Protein AF-D8T6R9-F1 (afdb_monomer_lite)

Foldseek 3Di:
DVVVVVVVVVVVVVVVVVVVVVVVVVVVVVVPDPPDPQALDFDDDCFWTGAQRDTWGKLQQKWWFAQAAIERQDDDDPPDDQWFFAADPGDIHGYYYDHDDPPQAAEDEDEEEEEGCVPPDHLAADLLLLCLRQLLVLCCCVPPVVVPYAYEYRYDPNRHDLQSVLLCVLSVCPVRYDHDHHHDNPHGIYMYNMYGYSPHPRDPRRHSDPVSLLVSLVSLCVSQQHDDVPDPDDDRDDGDPRSHDPPVNVVSVPPD

Organism: Selaginella moellendorffii (NCBI:txid88036)

Structure (mmCIF, N/CA/C/O backbone):
data_AF-D8T6R9-F1
#
_entry.id   AF-D8T6R9-F1
#
loop_
_atom_site.group_PDB
_atom_site.id
_atom_site.type_symbol
_atom_site.label_atom_id
_atom_site.label_alt_id
_atom_site.label_comp_id
_atom_site.label_asym_id
_atom_site.label_entity_id
_atom_site.label_seq_id
_atom_site.pdbx_PDB_ins_code
_atom_site.Cartn_x
_atom_site.Cartn_y
_atom_site.Cartn_z
_atom_site.occupancy
_atom_site.B_iso_or_equiv
_atom_site.auth_seq_id
_atom_site.auth_comp_id
_atom_site.auth_asym_id
_atom_site.auth_atom_id
_atom_site.pdbx_PDB_model_num
ATOM 1 N N . MET A 1 1 ? 19.834 66.072 -11.635 1.00 55.03 1 MET A N 1
ATOM 2 C CA . MET A 1 1 ? 19.443 64.738 -12.155 1.00 55.03 1 MET A CA 1
ATOM 3 C C . MET A 1 1 ? 20.443 63.616 -11.851 1.00 55.03 1 MET A C 1
ATOM 5 O O . MET A 1 1 ? 20.029 62.649 -11.231 1.00 55.03 1 MET A O 1
ATOM 9 N N . ARG A 1 2 ? 21.744 63.718 -12.181 1.00 53.69 2 ARG A N 1
ATOM 10 C CA . ARG A 1 2 ? 22.722 62.615 -11.967 1.00 53.69 2 ARG A CA 1
ATOM 11 C C . ARG A 1 2 ? 22.847 62.098 -10.517 1.00 53.69 2 ARG A C 1
ATOM 13 O O . ARG A 1 2 ? 22.964 60.897 -10.316 1.00 53.69 2 ARG A O 1
ATOM 20 N N . ARG A 1 3 ? 22.762 62.976 -9.508 1.00 53.81 3 ARG A N 1
ATOM 21 C CA . ARG A 1 3 ? 22.846 62.584 -8.082 1.00 53.81 3 ARG A CA 1
ATOM 22 C C . ARG A 1 3 ? 21.619 61.810 -7.574 1.00 53.81 3 ARG A C 1
ATOM 24 O O . ARG A 1 3 ? 21.765 60.945 -6.723 1.00 53.81 3 ARG A O 1
ATOM 31 N N . VAL A 1 4 ? 20.435 62.078 -8.131 1.00 62.16 4 VAL A N 1
ATOM 32 C CA . VAL A 1 4 ? 19.185 61.388 -7.757 1.00 62.16 4 VAL A CA 1
ATOM 33 C C . VAL A 1 4 ? 19.166 59.969 -8.331 1.00 62.16 4 VAL A C 1
ATOM 35 O O . VAL A 1 4 ? 18.810 59.028 -7.634 1.00 62.16 4 VAL A O 1
ATOM 38 N N . ILE A 1 5 ? 19.649 59.799 -9.566 1.00 64.06 5 ILE A N 1
ATOM 39 C CA . ILE A 1 5 ? 19.758 58.487 -10.223 1.00 64.06 5 ILE A CA 1
ATOM 40 C C . ILE A 1 5 ? 20.764 57.586 -9.485 1.00 64.06 5 ILE A C 1
ATOM 42 O O . ILE A 1 5 ? 20.482 56.414 -9.255 1.00 64.06 5 ILE A O 1
ATOM 46 N N . ALA A 1 6 ? 21.900 58.138 -9.043 1.00 64.06 6 ALA A N 1
ATOM 47 C CA . ALA A 1 6 ? 22.885 57.390 -8.259 1.00 64.06 6 ALA A CA 1
ATOM 48 C C . ALA A 1 6 ? 22.329 56.920 -6.900 1.00 64.06 6 ALA A C 1
ATOM 50 O O . ALA A 1 6 ? 22.565 55.781 -6.501 1.00 64.06 6 ALA A O 1
ATOM 51 N N . ALA A 1 7 ? 21.545 57.762 -6.216 1.00 67.69 7 ALA A N 1
ATOM 52 C CA . ALA A 1 7 ? 20.898 5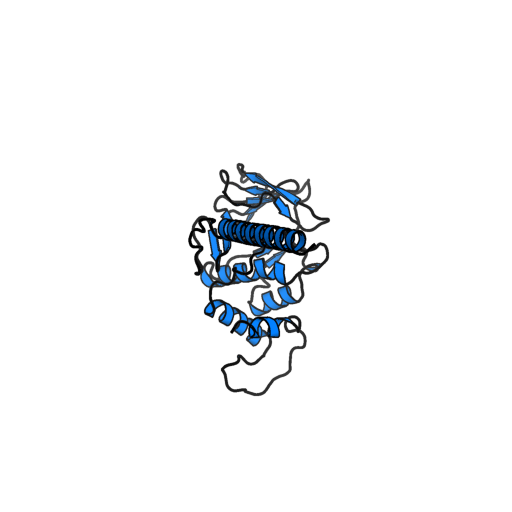7.395 -4.957 1.00 67.69 7 ALA A CA 1
ATOM 53 C C . ALA A 1 7 ? 19.840 56.292 -5.149 1.00 67.69 7 ALA A C 1
ATOM 55 O O . ALA A 1 7 ? 19.802 55.339 -4.374 1.00 67.69 7 ALA A O 1
ATOM 56 N N . PHE A 1 8 ? 19.038 56.367 -6.217 1.00 65.88 8 PHE A N 1
ATOM 57 C CA . PHE A 1 8 ? 18.066 55.321 -6.552 1.00 65.88 8 PHE A CA 1
ATOM 58 C C . PHE A 1 8 ? 18.734 53.979 -6.876 1.00 65.88 8 PHE A C 1
ATOM 60 O O . PHE A 1 8 ? 18.277 52.945 -6.395 1.00 65.88 8 PHE A O 1
ATOM 67 N N . LEU A 1 9 ? 19.843 53.982 -7.622 1.00 61.62 9 LEU A N 1
ATOM 68 C CA . LEU A 1 9 ? 20.593 52.760 -7.931 1.00 61.62 9 LEU A CA 1
ATOM 69 C C . LEU A 1 9 ? 21.201 52.122 -6.674 1.00 61.62 9 LEU A C 1
ATOM 71 O O . LEU A 1 9 ? 21.126 50.907 -6.511 1.00 61.62 9 LEU A O 1
ATOM 75 N N . LEU A 1 10 ? 21.736 52.925 -5.749 1.00 66.81 10 LEU A N 1
ATOM 76 C CA . LEU A 1 10 ? 22.280 52.426 -4.480 1.00 66.81 10 LEU A CA 1
ATOM 77 C C . LEU A 1 10 ? 21.201 51.799 -3.589 1.00 66.81 10 LEU A C 1
ATOM 79 O O . LEU A 1 10 ? 21.421 50.730 -3.018 1.00 66.81 10 LEU A O 1
ATOM 83 N N . VAL A 1 11 ? 20.022 52.419 -3.500 1.00 70.94 11 VAL A N 1
ATOM 84 C CA . VAL A 1 11 ? 18.885 51.865 -2.746 1.00 70.94 11 VAL A CA 1
ATOM 85 C C . VAL A 1 11 ? 18.390 50.565 -3.383 1.00 70.94 11 VAL A C 1
ATOM 87 O O . VAL A 1 11 ? 18.143 49.592 -2.671 1.00 70.94 11 VAL A O 1
ATOM 90 N N . TRP A 1 12 ? 18.308 50.506 -4.713 1.00 61.47 12 TRP A N 1
ATOM 91 C CA . TRP A 1 12 ? 17.816 49.326 -5.427 1.00 61.47 12 TRP A CA 1
ATOM 92 C C . TRP A 1 12 ? 18.771 48.127 -5.323 1.00 61.47 12 TRP A C 1
ATOM 94 O O . TRP A 1 12 ? 18.333 47.000 -5.077 1.00 61.47 12 TRP A O 1
ATOM 104 N N . VAL A 1 13 ? 20.083 48.366 -5.409 1.00 70.50 13 VAL A N 1
ATOM 105 C CA . VAL A 1 13 ? 21.108 47.333 -5.183 1.00 70.50 13 VAL A CA 1
ATOM 106 C C . VAL A 1 13 ? 21.081 46.853 -3.730 1.00 70.50 13 VAL A C 1
ATOM 108 O O . VAL A 1 13 ? 21.145 45.651 -3.480 1.00 70.50 13 VAL A O 1
ATOM 111 N N . SER A 1 14 ? 20.899 47.763 -2.769 1.00 70.75 14 SER A N 1
ATOM 112 C CA . SER A 1 14 ? 20.835 47.418 -1.342 1.00 70.75 14 SER A CA 1
ATOM 113 C C . SER A 1 14 ? 19.597 46.583 -1.000 1.00 70.75 14 SER A C 1
ATOM 115 O O . SER A 1 14 ? 19.712 45.581 -0.292 1.00 70.75 14 SER A O 1
ATOM 117 N N . LEU A 1 15 ? 18.422 46.930 -1.542 1.00 67.50 15 LEU A N 1
ATOM 118 C CA . LEU A 1 15 ? 17.205 46.126 -1.379 1.00 67.50 15 LEU A CA 1
ATOM 119 C C . LEU A 1 15 ? 17.336 44.749 -2.039 1.00 67.50 15 LEU A C 1
ATOM 121 O O . LEU A 1 15 ? 16.909 43.756 -1.455 1.00 67.50 15 LEU A O 1
ATOM 125 N N . SER A 1 16 ? 17.959 44.675 -3.216 1.00 65.25 16 SER A N 1
ATOM 126 C CA . SER A 1 16 ? 18.185 43.407 -3.919 1.00 65.25 16 SER A CA 1
ATOM 127 C C . SER A 1 16 ? 19.130 42.492 -3.135 1.00 65.25 16 SER A C 1
ATOM 1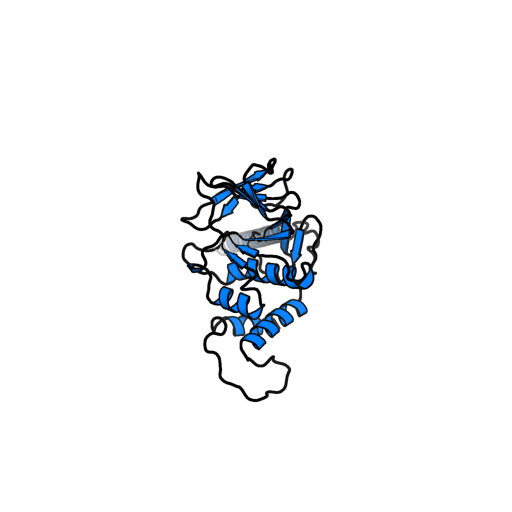29 O O . SER A 1 16 ? 18.855 41.305 -2.977 1.00 65.25 16 SER A O 1
ATOM 131 N N . LEU A 1 17 ? 20.203 43.042 -2.558 1.00 66.38 17 LEU A N 1
ATOM 132 C CA . LEU A 1 17 ? 21.133 42.294 -1.706 1.00 66.38 17 LEU A CA 1
ATOM 133 C C . LEU A 1 17 ? 20.477 41.825 -0.401 1.00 66.38 17 LEU A C 1
ATOM 135 O O . LEU A 1 17 ? 20.708 40.694 0.033 1.00 66.38 17 LEU A O 1
ATOM 139 N N . LEU A 1 18 ? 19.619 42.650 0.207 1.00 67.81 18 LEU A N 1
ATOM 140 C CA . LEU A 1 18 ? 18.842 42.262 1.387 1.00 67.81 18 LEU A CA 1
ATOM 141 C C . LEU A 1 18 ? 17.831 41.161 1.057 1.00 67.81 18 LEU A C 1
ATOM 143 O O . LEU A 1 18 ? 17.719 40.200 1.819 1.00 67.81 18 LEU A O 1
ATOM 147 N N . PHE A 1 19 ? 17.151 41.247 -0.087 1.00 66.88 19 PHE A N 1
ATOM 148 C CA . PHE A 1 19 ? 16.219 40.222 -0.552 1.00 66.88 19 PHE A CA 1
ATOM 149 C C . PHE A 1 19 ? 16.932 38.888 -0.811 1.00 66.88 19 PHE A C 1
ATOM 151 O O . PHE A 1 19 ? 16.503 37.857 -0.295 1.00 66.88 19 PHE A O 1
ATOM 158 N N . VAL A 1 20 ? 18.077 38.903 -1.503 1.00 66.12 20 VAL A N 1
ATOM 159 C CA . VAL A 1 20 ? 18.899 37.703 -1.745 1.00 66.12 20 VAL A CA 1
ATOM 160 C C . VAL A 1 20 ? 19.444 37.124 -0.434 1.00 66.12 20 VAL A C 1
ATOM 162 O O . VAL A 1 20 ? 19.406 35.910 -0.234 1.00 66.12 20 VAL A O 1
ATOM 165 N N . SER A 1 21 ? 19.890 37.963 0.507 1.00 67.31 21 SER A N 1
ATOM 166 C CA . SER A 1 21 ? 20.361 37.517 1.827 1.00 67.31 21 SER A CA 1
ATOM 167 C C . SER A 1 21 ? 19.244 36.878 2.660 1.00 67.31 21 SER A C 1
ATOM 169 O O . SER A 1 21 ? 19.480 35.892 3.364 1.00 67.31 21 SER A O 1
ATOM 171 N N . ASN A 1 22 ? 18.027 37.419 2.585 1.00 66.56 22 ASN A N 1
ATOM 172 C CA . ASN A 1 22 ? 16.881 36.907 3.330 1.00 66.56 22 ASN A CA 1
ATOM 173 C C . ASN A 1 22 ? 16.339 35.612 2.701 1.00 66.56 22 ASN A C 1
ATOM 175 O O . ASN A 1 22 ? 16.049 34.657 3.420 1.00 66.56 22 ASN A O 1
ATOM 179 N N . LEU A 1 23 ? 16.318 35.529 1.366 1.00 63.59 23 LEU A N 1
ATOM 180 C CA . LEU A 1 23 ? 15.976 34.311 0.629 1.00 63.59 23 LEU A CA 1
ATOM 181 C C . LEU A 1 23 ? 16.983 33.188 0.920 1.00 63.59 23 LEU A C 1
ATOM 183 O O . LEU A 1 23 ? 16.581 32.071 1.241 1.00 63.59 23 LEU A O 1
ATOM 187 N N . ASN A 1 24 ? 18.286 33.491 0.921 1.00 62.28 24 ASN A N 1
ATOM 188 C CA . ASN A 1 24 ? 19.329 32.525 1.273 1.00 62.28 24 ASN A CA 1
ATOM 189 C C . ASN A 1 24 ? 19.197 32.055 2.734 1.00 62.28 24 ASN A C 1
ATOM 191 O O . ASN A 1 24 ? 19.307 30.864 3.021 1.00 62.28 24 ASN A O 1
ATOM 195 N N . ARG A 1 25 ? 18.869 32.958 3.670 1.00 63.50 25 ARG A N 1
ATOM 196 C CA . ARG A 1 25 ? 18.573 32.584 5.065 1.00 63.50 25 ARG A CA 1
ATOM 197 C C . ARG A 1 25 ? 17.327 31.711 5.192 1.00 63.50 25 ARG A C 1
ATOM 199 O O . ARG A 1 25 ? 17.327 30.787 6.006 1.00 63.50 25 ARG A O 1
ATOM 206 N N . HIS A 1 26 ? 16.288 31.959 4.399 1.00 53.16 26 HIS A N 1
ATOM 207 C CA . HIS A 1 26 ? 15.070 31.153 4.414 1.00 53.16 26 HIS A CA 1
ATOM 208 C C . HIS A 1 26 ? 15.304 29.748 3.834 1.00 53.16 26 HIS A C 1
ATOM 210 O O . HIS A 1 26 ? 14.832 28.765 4.413 1.00 53.16 26 HIS A O 1
ATOM 216 N N . LEU A 1 27 ? 16.093 29.641 2.760 1.00 51.88 27 LEU A N 1
ATOM 217 C CA . LEU A 1 27 ? 16.529 28.368 2.176 1.00 51.88 27 LEU A CA 1
ATOM 218 C C . LEU A 1 27 ? 17.445 27.590 3.136 1.00 51.88 27 LEU A C 1
ATOM 220 O O . LEU A 1 27 ? 17.260 26.390 3.343 1.00 51.88 27 LEU A O 1
ATOM 224 N N . GLN A 1 28 ? 18.376 28.267 3.814 1.00 53.03 28 GLN A N 1
ATOM 225 C CA . GLN A 1 28 ? 19.220 27.633 4.832 1.00 53.03 28 GLN A CA 1
ATOM 226 C C . GLN A 1 28 ? 18.430 27.177 6.067 1.00 53.03 28 GLN A C 1
ATOM 228 O O . GLN A 1 28 ? 18.773 26.156 6.663 1.00 53.03 28 GLN A O 1
ATOM 233 N N . ARG A 1 29 ? 17.357 27.883 6.450 1.00 52.88 29 ARG A N 1
ATOM 234 C CA . ARG A 1 29 ? 16.460 27.452 7.537 1.00 52.88 29 ARG A CA 1
ATOM 235 C C . ARG A 1 29 ? 15.607 26.241 7.156 1.00 52.88 29 ARG A C 1
ATOM 237 O O . ARG A 1 29 ? 15.393 25.395 8.014 1.00 52.88 29 ARG A O 1
ATOM 244 N N . GLN A 1 30 ? 15.194 26.101 5.893 1.00 48.66 30 GLN A N 1
ATOM 245 C CA . GLN A 1 30 ? 14.545 24.869 5.415 1.00 48.66 30 GLN A CA 1
ATOM 246 C C . GLN A 1 30 ? 15.516 23.676 5.335 1.00 48.66 30 GLN A C 1
ATOM 248 O O . GLN A 1 30 ? 15.102 22.536 5.530 1.00 48.66 30 GLN A O 1
ATOM 253 N N . SER A 1 31 ? 16.808 23.929 5.109 1.00 42.44 31 SER A N 1
ATOM 254 C CA . SER A 1 31 ? 17.858 22.898 5.076 1.00 42.44 31 SER A CA 1
ATOM 255 C C . SER A 1 31 ? 18.228 22.349 6.468 1.00 42.44 31 SER A C 1
ATOM 257 O O . SER A 1 31 ? 18.609 21.188 6.599 1.00 42.44 31 SER A O 1
ATOM 259 N N . LYS A 1 32 ? 18.059 23.142 7.535 1.00 35.62 32 LYS A N 1
ATOM 260 C CA . LYS A 1 32 ? 18.475 22.798 8.910 1.00 35.62 32 LYS A CA 1
ATOM 261 C C . LYS A 1 32 ? 17.368 22.198 9.788 1.00 35.62 32 LYS A C 1
ATOM 263 O O . LYS A 1 32 ? 17.335 22.444 10.992 1.00 35.62 32 LYS A O 1
ATOM 268 N N . SER A 1 33 ? 16.479 21.379 9.229 1.00 36.75 33 SER A N 1
ATOM 269 C CA . SER A 1 33 ? 15.793 20.396 10.076 1.00 36.75 33 SER A CA 1
ATOM 270 C C . SER A 1 33 ? 16.812 19.304 10.424 1.00 36.75 33 SER A C 1
ATOM 272 O O . SER A 1 33 ? 17.458 18.804 9.498 1.00 36.75 33 SER A O 1
ATOM 274 N N . PRO A 1 34 ? 17.013 18.931 11.703 1.00 38.69 34 PRO A N 1
ATOM 275 C CA . PRO A 1 34 ? 17.879 17.817 12.056 1.00 38.69 34 PRO A CA 1
ATOM 276 C C . PRO A 1 34 ? 17.214 16.529 11.560 1.00 38.69 34 PRO A C 1
ATOM 278 O O . PRO A 1 34 ? 16.474 15.859 12.277 1.00 38.69 34 PRO A O 1
ATOM 281 N N . ARG A 1 35 ? 17.440 16.198 10.284 1.00 42.16 35 ARG A N 1
ATOM 282 C CA . ARG A 1 35 ? 17.138 14.883 9.734 1.00 42.16 35 ARG A CA 1
ATOM 283 C C . ARG A 1 35 ? 18.037 13.911 10.478 1.00 42.16 35 ARG A C 1
ATOM 285 O O . ARG A 1 35 ? 19.229 13.833 10.193 1.00 42.16 35 ARG A O 1
ATOM 292 N N . SER A 1 36 ? 17.451 13.162 11.411 1.00 43.41 36 SER A N 1
ATOM 293 C CA . SER A 1 36 ? 17.990 11.845 11.747 1.00 43.41 36 SER A CA 1
ATOM 294 C C . SER A 1 36 ? 18.364 11.145 10.437 1.00 43.41 36 SER A C 1
ATOM 296 O O . SER A 1 36 ? 17.607 11.272 9.464 1.00 43.41 36 SER A O 1
ATOM 298 N N . PRO A 1 37 ? 19.525 10.477 10.359 1.00 45.69 37 PRO A N 1
ATOM 299 C CA . PRO A 1 37 ? 19.940 9.807 9.140 1.00 45.69 37 PRO A CA 1
ATOM 300 C C . PRO A 1 37 ? 18.902 8.730 8.839 1.00 45.69 37 PRO A C 1
ATOM 302 O O . PRO A 1 37 ? 18.869 7.691 9.491 1.00 45.69 37 PRO A O 1
ATOM 305 N N . VAL A 1 38 ? 17.995 9.008 7.901 1.00 50.75 38 VAL A N 1
ATOM 306 C CA . VAL A 1 38 ? 17.012 8.009 7.500 1.00 50.75 38 VAL A 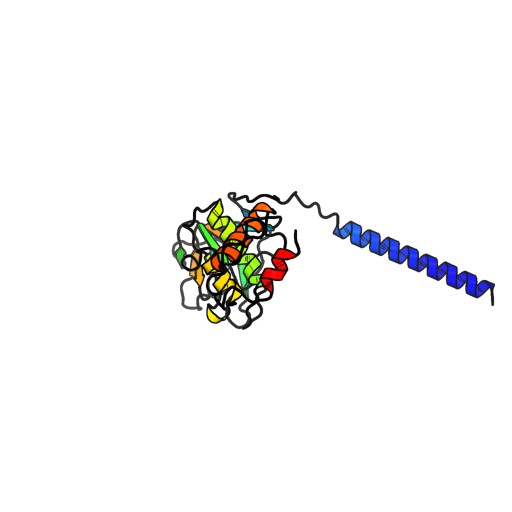CA 1
ATOM 307 C C . VAL A 1 38 ? 17.797 6.869 6.854 1.00 50.75 38 VAL A C 1
ATOM 309 O O . VAL A 1 38 ? 18.656 7.158 6.009 1.00 50.75 38 VAL A O 1
ATOM 312 N N . PRO A 1 39 ? 17.564 5.607 7.254 1.00 51.19 39 PRO A N 1
ATOM 313 C CA . PRO A 1 39 ? 18.280 4.477 6.693 1.00 51.19 39 PRO A CA 1
ATOM 314 C C . PRO A 1 39 ? 18.207 4.516 5.166 1.00 51.19 39 PRO A C 1
ATOM 316 O O . PRO A 1 39 ? 17.127 4.546 4.575 1.00 51.19 39 PRO A O 1
ATOM 319 N N . ARG A 1 40 ? 19.377 4.545 4.519 1.00 62.31 40 ARG A N 1
ATOM 320 C CA . ARG A 1 40 ? 19.492 4.345 3.065 1.00 62.31 40 ARG A CA 1
ATOM 321 C C . ARG A 1 40 ? 19.321 2.869 2.689 1.00 62.31 40 ARG A C 1
ATOM 323 O O . ARG A 1 40 ? 19.228 2.538 1.518 1.00 62.31 40 ARG A O 1
ATOM 330 N N . SER A 1 41 ? 19.298 1.981 3.678 1.00 78.25 41 SER A N 1
ATOM 331 C CA . SER A 1 41 ? 19.095 0.546 3.526 1.00 78.25 41 SER A CA 1
ATOM 332 C C . SER A 1 41 ? 17.647 0.156 3.813 1.00 78.25 41 SER A C 1
ATOM 334 O O . SER A 1 41 ? 16.934 0.867 4.519 1.00 78.25 41 SER A O 1
ATOM 336 N N . LEU A 1 42 ? 17.240 -1.007 3.304 1.00 88.50 42 LEU A N 1
ATOM 337 C CA . LEU A 1 42 ? 16.031 -1.673 3.777 1.00 88.50 42 LEU A CA 1
ATOM 338 C C . LEU A 1 42 ? 16.209 -2.070 5.241 1.00 88.50 42 LEU A C 1
ATOM 340 O O . LEU A 1 42 ? 17.233 -2.650 5.609 1.00 88.50 42 LEU A O 1
ATOM 344 N N . SER A 1 43 ? 15.219 -1.760 6.066 1.00 91.38 43 SER A N 1
ATOM 345 C CA . SER A 1 43 ? 15.173 -2.227 7.448 1.00 91.38 43 SER A CA 1
ATOM 346 C C . SER A 1 43 ? 13.737 -2.420 7.898 1.00 91.38 43 SER A C 1
ATOM 348 O O . SER A 1 43 ? 12.885 -1.575 7.635 1.00 91.38 43 SER A O 1
ATOM 350 N N . LEU A 1 44 ? 13.489 -3.493 8.637 1.00 90.75 44 LEU A N 1
ATOM 351 C CA . LEU A 1 44 ? 12.239 -3.731 9.341 1.00 90.75 44 LEU A CA 1
ATOM 352 C C . LEU A 1 44 ? 12.558 -3.918 10.820 1.00 90.75 44 LEU A C 1
ATOM 354 O O . LEU A 1 44 ? 13.339 -4.803 11.171 1.00 90.75 44 LEU A O 1
ATOM 358 N N . ASP A 1 45 ? 11.943 -3.109 11.673 1.00 87.62 45 ASP A N 1
ATOM 359 C CA . ASP A 1 45 ? 12.010 -3.264 13.123 1.00 87.62 45 ASP A CA 1
ATOM 360 C C . ASP A 1 45 ? 10.600 -3.380 13.739 1.00 87.62 45 ASP A C 1
ATOM 362 O O . ASP A 1 45 ? 9.606 -3.646 13.051 1.00 87.62 45 ASP A O 1
ATOM 366 N N . GLY A 1 46 ? 10.503 -3.265 15.066 1.00 85.69 46 GLY A N 1
ATOM 367 C CA . GLY A 1 46 ? 9.230 -3.354 15.788 1.00 85.69 46 GLY A CA 1
ATOM 368 C C . GLY A 1 46 ? 8.297 -2.148 15.607 1.00 85.69 46 GLY A C 1
ATOM 369 O O . GLY A 1 46 ? 7.148 -2.221 16.038 1.00 85.69 46 GLY A O 1
ATOM 370 N N . ARG A 1 47 ? 8.766 -1.051 15.000 1.00 88.81 47 ARG A N 1
ATOM 371 C CA . ARG A 1 47 ? 8.059 0.238 14.893 1.00 88.81 47 ARG A CA 1
ATOM 372 C C . ARG A 1 47 ? 7.864 0.712 13.462 1.00 88.81 47 ARG A C 1
ATOM 374 O O . ARG A 1 47 ? 6.924 1.463 13.205 1.00 88.81 47 ARG A O 1
ATOM 381 N N . ALA A 1 48 ? 8.734 0.322 12.539 1.00 91.50 48 ALA A N 1
ATOM 382 C CA . ALA A 1 48 ? 8.647 0.753 11.158 1.00 91.50 48 ALA A CA 1
ATOM 383 C C . ALA A 1 48 ? 9.316 -0.217 10.184 1.00 91.50 48 ALA A C 1
ATOM 385 O O . ALA A 1 48 ? 10.230 -0.976 10.513 1.00 91.50 48 ALA A O 1
ATOM 386 N N . PHE A 1 49 ? 8.879 -0.113 8.937 1.00 93.06 49 PHE A N 1
ATOM 387 C CA . PHE A 1 49 ? 9.636 -0.536 7.772 1.00 93.06 49 PHE A CA 1
ATOM 388 C C . PHE A 1 49 ? 10.228 0.707 7.106 1.00 93.06 49 PHE A C 1
ATOM 390 O O . PHE A 1 49 ? 9.490 1.640 6.816 1.00 93.06 49 PHE A O 1
ATOM 397 N N . CYS A 1 50 ? 11.530 0.748 6.845 1.00 92.00 50 CYS A N 1
ATOM 398 C CA . CYS A 1 50 ? 12.172 1.859 6.148 1.00 92.00 50 CYS A CA 1
ATOM 399 C C . CYS A 1 50 ? 12.745 1.405 4.807 1.00 92.00 50 CYS A C 1
ATOM 401 O O . CYS A 1 50 ? 13.381 0.355 4.706 1.00 92.00 50 CYS A O 1
ATOM 403 N N . SER A 1 51 ? 12.535 2.237 3.789 1.00 89.44 51 SER A N 1
ATOM 404 C CA . SER A 1 51 ? 13.040 2.052 2.437 1.00 89.44 51 SER A CA 1
ATOM 405 C C . SER A 1 51 ? 13.474 3.397 1.854 1.00 89.44 51 SER A C 1
ATOM 407 O O . SER A 1 51 ? 12.681 4.330 1.756 1.00 89.44 51 SER A O 1
ATOM 409 N N . GLY A 1 52 ? 14.763 3.499 1.528 1.00 78.25 52 GLY A N 1
ATOM 410 C CA . GLY A 1 52 ? 15.404 4.581 0.768 1.00 78.25 52 GLY A CA 1
ATOM 411 C C . GLY A 1 52 ? 15.347 6.004 1.298 1.00 78.25 52 GLY A C 1
ATOM 412 O O . GLY A 1 52 ? 15.756 6.930 0.605 1.00 78.25 52 GLY A O 1
ATOM 413 N N . GLY A 1 53 ? 14.937 6.208 2.541 1.00 81.62 53 GLY A N 1
ATOM 414 C CA . GLY A 1 53 ? 14.734 7.551 3.078 1.00 81.62 53 GLY A CA 1
ATOM 415 C C . GLY A 1 53 ? 13.294 7.834 3.490 1.00 81.62 53 GLY A C 1
ATOM 416 O O . GLY A 1 53 ? 13.028 8.927 3.999 1.00 81.62 53 GLY A O 1
ATOM 417 N N . THR A 1 54 ? 12.402 6.859 3.324 1.00 87.50 54 THR A N 1
ATOM 418 C CA . THR A 1 54 ? 11.014 6.877 3.791 1.00 87.50 54 THR A CA 1
ATOM 419 C C . THR A 1 54 ? 10.800 5.741 4.789 1.00 87.50 54 THR A C 1
ATOM 421 O O . THR A 1 54 ? 11.265 4.626 4.565 1.00 87.50 54 THR A O 1
ATOM 424 N N . CYS A 1 55 ? 10.102 6.013 5.893 1.00 89.38 55 CYS A N 1
ATOM 425 C CA . CYS A 1 55 ? 9.713 4.997 6.870 1.00 89.38 55 CYS A CA 1
ATOM 426 C C . CYS A 1 55 ? 8.188 4.917 6.968 1.00 89.38 55 CYS A C 1
ATOM 428 O O . CYS A 1 55 ? 7.504 5.937 7.044 1.00 89.38 55 CYS A O 1
ATOM 430 N N . PHE A 1 56 ? 7.690 3.690 6.971 1.00 91.81 56 PHE A N 1
ATOM 431 C CA . PHE A 1 56 ? 6.296 3.288 7.032 1.00 91.81 56 PHE A CA 1
ATOM 432 C C . PHE A 1 56 ? 6.025 2.731 8.422 1.00 91.81 56 PHE A C 1
ATOM 434 O O . PHE A 1 56 ? 6.724 1.820 8.872 1.00 91.81 56 PHE A O 1
ATOM 441 N N . HIS A 1 57 ? 5.038 3.286 9.118 1.00 92.56 57 HIS A N 1
ATOM 442 C CA . HIS A 1 57 ? 4.718 2.879 10.483 1.00 92.56 57 HIS A CA 1
ATOM 443 C C . HIS A 1 57 ? 4.276 1.420 10.546 1.00 92.56 57 HIS A C 1
ATOM 445 O O . HIS A 1 57 ? 3.414 0.995 9.777 1.00 92.56 57 HIS A O 1
ATOM 451 N N . ARG A 1 58 ? 4.836 0.682 11.505 1.00 93.50 58 ARG A N 1
ATOM 452 C CA . ARG A 1 58 ? 4.383 -0.648 11.903 1.00 93.50 58 ARG A CA 1
ATOM 453 C C . ARG A 1 58 ? 3.518 -0.529 13.153 1.00 93.50 58 ARG A C 1
ATOM 455 O O . ARG A 1 58 ? 3.956 -0.018 14.179 1.00 93.50 58 ARG A O 1
ATOM 462 N N . LEU A 1 59 ? 2.294 -1.018 13.054 1.00 93.81 59 LEU A N 1
ATOM 463 C CA . LEU A 1 59 ? 1.265 -1.002 14.083 1.00 93.81 59 LEU A CA 1
ATOM 464 C C . LEU A 1 59 ? 1.168 -2.400 14.694 1.00 93.81 59 LEU A C 1
ATOM 466 O O . LEU A 1 59 ? 0.248 -3.157 14.398 1.00 93.81 59 LEU A O 1
ATOM 470 N N . SER A 1 60 ? 2.150 -2.751 15.525 1.00 91.75 60 SER A N 1
ATOM 471 C CA . SER A 1 60 ? 2.331 -4.110 16.065 1.00 91.75 60 SER A CA 1
ATOM 472 C C . SER A 1 60 ? 1.308 -4.524 17.123 1.00 91.75 60 SER A C 1
ATOM 474 O O . SER A 1 60 ? 1.179 -5.709 17.423 1.00 91.75 60 SER A O 1
ATOM 476 N N . ARG A 1 61 ? 0.569 -3.559 17.682 1.00 91.56 61 ARG A N 1
ATOM 477 C CA . ARG A 1 61 ? -0.589 -3.805 18.559 1.00 91.56 61 ARG A CA 1
ATOM 478 C C . ARG A 1 61 ? -1.913 -3.848 17.793 1.00 91.56 61 ARG A C 1
ATOM 480 O O . ARG A 1 61 ? -2.934 -4.213 18.370 1.00 91.56 61 ARG A O 1
ATOM 487 N N . GLY A 1 62 ? -1.876 -3.482 16.515 1.00 92.75 62 GLY A N 1
ATOM 488 C CA . GLY A 1 62 ? -2.981 -3.574 15.582 1.00 92.75 62 GLY A CA 1
ATOM 489 C C . GLY A 1 62 ? -3.586 -2.243 15.145 1.00 92.75 62 GLY A C 1
ATOM 490 O O . GLY A 1 62 ? -3.260 -1.160 15.643 1.00 92.75 62 GLY A O 1
ATOM 491 N N . ILE A 1 63 ? -4.495 -2.354 14.182 1.00 95.06 63 ILE A N 1
ATOM 492 C CA . ILE A 1 63 ? -5.283 -1.264 13.603 1.00 95.06 63 ILE A CA 1
ATOM 493 C C . ILE A 1 63 ? -6.659 -1.799 13.208 1.00 95.06 63 ILE A C 1
ATOM 495 O O . ILE A 1 63 ? -6.746 -2.863 12.603 1.00 95.06 63 ILE A O 1
ATOM 499 N N . CYS A 1 64 ? -7.721 -1.068 13.532 1.00 95.69 64 CYS A N 1
ATOM 500 C CA . CYS A 1 64 ? -9.099 -1.385 13.170 1.00 95.69 64 CYS A CA 1
ATOM 501 C C . CYS A 1 64 ? -9.694 -0.265 12.317 1.00 95.69 64 CYS A C 1
ATOM 503 O O . CYS A 1 64 ? -9.587 0.912 12.657 1.00 95.69 64 CYS A O 1
ATOM 505 N N . ILE A 1 65 ? -10.340 -0.635 11.219 1.00 95.62 65 ILE A N 1
ATOM 506 C CA . ILE A 1 65 ? -10.976 0.283 10.277 1.00 95.62 65 ILE A CA 1
ATOM 507 C C . ILE A 1 65 ? -12.479 0.035 10.344 1.00 95.62 65 ILE A C 1
ATOM 509 O O . ILE A 1 65 ? -12.929 -1.087 10.108 1.00 95.62 65 ILE A O 1
ATOM 513 N N . SER A 1 66 ? -13.237 1.073 10.687 1.00 94.81 66 SER A N 1
ATOM 514 C CA . SER A 1 66 ? -14.700 1.064 10.752 1.00 94.81 66 SER A CA 1
ATOM 515 C C . SER A 1 66 ? -15.285 2.057 9.747 1.00 94.81 66 SER A C 1
ATOM 517 O O . SER A 1 66 ? -14.551 2.745 9.042 1.00 94.81 66 SER A O 1
ATOM 519 N N . ALA A 1 67 ? -16.610 2.181 9.708 1.00 93.50 67 ALA A N 1
ATOM 520 C CA . ALA A 1 67 ? -17.286 3.162 8.862 1.00 93.50 67 ALA A CA 1
ATOM 521 C C . ALA A 1 67 ? -16.987 4.629 9.222 1.00 93.50 67 ALA A C 1
ATOM 523 O O . ALA A 1 67 ? -17.211 5.516 8.400 1.00 93.50 67 ALA A O 1
ATOM 524 N N . SER A 1 68 ? -16.538 4.905 10.451 1.00 93.62 68 SER A N 1
ATOM 525 C CA . SER A 1 68 ? -16.425 6.270 10.982 1.00 93.62 68 SER A CA 1
ATOM 526 C C . SER A 1 68 ? -15.010 6.673 11.376 1.00 93.62 68 SER A C 1
ATOM 528 O O . SER A 1 68 ? -14.731 7.866 11.470 1.00 93.62 68 SER A O 1
ATOM 530 N N . GLU A 1 69 ? -14.116 5.718 11.627 1.00 94.81 69 GLU A N 1
ATOM 531 C CA . GLU A 1 69 ? -12.758 6.012 12.074 1.00 94.81 69 GLU A CA 1
ATOM 532 C C . GLU A 1 69 ? -11.768 4.892 11.758 1.00 94.81 69 GLU A C 1
ATOM 534 O O . GLU A 1 69 ? -12.123 3.737 11.512 1.00 94.81 69 GLU A O 1
ATOM 539 N N . VAL A 1 70 ? -10.493 5.258 11.823 1.00 95.06 70 VAL A N 1
ATOM 540 C CA . VAL A 1 70 ? -9.367 4.335 11.835 1.00 95.06 70 VAL A CA 1
ATOM 541 C C . VAL A 1 70 ? -8.772 4.363 13.231 1.00 95.06 70 VAL A C 1
ATOM 543 O O . VAL A 1 70 ? -8.138 5.340 13.628 1.00 95.06 70 VAL A O 1
ATOM 546 N N . ARG A 1 71 ? -8.967 3.290 13.986 1.00 94.69 71 ARG A N 1
ATOM 547 C CA . ARG A 1 71 ? -8.447 3.168 15.343 1.00 94.69 71 ARG A CA 1
ATOM 548 C C . ARG A 1 71 ? -7.129 2.421 15.341 1.00 94.69 71 ARG A C 1
ATOM 550 O O . ARG A 1 71 ? -7.051 1.290 14.874 1.00 94.69 71 ARG A O 1
ATOM 557 N N . VAL A 1 72 ? -6.101 3.031 15.907 1.00 94.38 72 VAL A N 1
ATOM 558 C CA . VAL A 1 72 ? -4.808 2.393 16.133 1.00 94.38 72 VAL A CA 1
ATOM 559 C C . VAL A 1 72 ? -4.739 1.918 17.575 1.00 94.38 72 VAL A C 1
ATOM 561 O O . VAL A 1 72 ? -4.939 2.709 18.497 1.00 94.38 72 VAL A O 1
ATOM 564 N N . CYS A 1 73 ? -4.433 0.635 17.751 1.00 91.38 73 CYS A N 1
ATOM 565 C CA . CYS A 1 73 ? -4.502 -0.086 19.021 1.00 91.38 73 CYS A CA 1
ATOM 566 C C . CYS A 1 73 ? -3.290 0.173 19.939 1.00 91.38 73 CYS A C 1
ATOM 568 O O . CYS A 1 73 ? -2.894 -0.690 20.723 1.00 91.38 73 CYS A O 1
ATOM 570 N N . ASP A 1 74 ? -2.652 1.333 19.786 1.00 79.19 74 ASP A N 1
ATOM 571 C CA . ASP A 1 74 ? -1.422 1.714 20.469 1.00 79.19 74 ASP A CA 1
ATOM 572 C C . ASP A 1 74 ? -1.507 3.147 21.003 1.00 79.19 74 ASP A C 1
ATOM 574 O O . ASP A 1 74 ? -2.218 4.007 20.462 1.00 79.19 74 ASP A O 1
ATOM 578 N N . ASP A 1 75 ? -0.749 3.410 22.061 1.00 66.00 75 ASP A N 1
ATOM 579 C CA . ASP A 1 75 ? -0.766 4.667 22.793 1.00 66.00 75 ASP A CA 1
ATOM 580 C C . ASP A 1 75 ? 0.018 5.735 22.018 1.00 66.00 75 ASP A C 1
ATOM 582 O O . ASP A 1 75 ? 1.219 5.928 22.192 1.00 66.00 75 ASP A O 1
ATOM 586 N N . ARG A 1 76 ? -0.696 6.450 21.138 1.00 62.44 76 ARG A N 1
ATOM 587 C CA . ARG A 1 76 ? -0.231 7.621 20.366 1.00 62.44 76 ARG A CA 1
ATOM 588 C C . ARG A 1 76 ? 1.060 7.394 19.564 1.00 62.44 76 ARG A C 1
ATOM 590 O O . ARG A 1 76 ? 2.098 7.990 19.873 1.00 62.44 76 ARG A O 1
ATOM 597 N N . PRO A 1 77 ? 1.002 6.653 18.448 1.00 68.94 77 PRO A N 1
ATOM 598 C CA . PRO A 1 77 ? 2.149 6.547 17.560 1.00 68.94 77 PRO A CA 1
ATOM 599 C C . PRO A 1 77 ? 2.465 7.925 16.963 1.00 68.94 77 PRO A C 1
ATOM 601 O O . PRO A 1 77 ? 1.618 8.579 16.347 1.00 68.94 77 PRO A O 1
ATOM 604 N N . THR A 1 78 ? 3.690 8.404 17.163 1.00 75.25 78 THR A N 1
ATOM 605 C CA . THR A 1 78 ? 4.118 9.701 16.636 1.00 75.25 78 THR A CA 1
ATOM 606 C C . THR A 1 78 ? 4.357 9.619 15.130 1.00 75.25 78 THR A C 1
ATOM 608 O O . THR A 1 78 ? 4.901 8.650 14.604 1.00 75.25 78 THR A O 1
ATOM 611 N N . GLY A 1 79 ? 3.943 10.659 14.404 1.00 81.31 79 GLY A N 1
ATOM 612 C CA . GLY A 1 79 ? 4.173 10.763 12.960 1.00 81.31 79 GLY A CA 1
ATOM 613 C C . GLY A 1 79 ? 3.191 9.992 12.075 1.00 81.31 79 GLY A C 1
ATOM 614 O O . GLY A 1 79 ? 3.370 10.012 10.858 1.00 81.31 79 GLY A O 1
ATOM 615 N N . LEU A 1 80 ? 2.156 9.359 12.639 1.00 87.75 80 LEU A N 1
ATOM 616 C CA . LEU A 1 80 ? 1.070 8.797 11.836 1.00 87.75 80 LEU A CA 1
ATOM 617 C C . LEU A 1 80 ? 0.276 9.888 11.104 1.00 87.75 80 LEU A C 1
ATOM 619 O O . LEU A 1 80 ? 0.165 11.023 11.589 1.00 87.75 80 LEU A O 1
ATOM 623 N N . PRO A 1 81 ? -0.316 9.559 9.943 1.00 89.19 81 PRO A N 1
ATOM 624 C CA . PRO A 1 81 ? -1.258 10.454 9.300 1.00 89.19 81 PRO A CA 1
ATOM 625 C C . PRO A 1 81 ? -2.471 10.681 10.209 1.00 89.19 81 PRO A C 1
ATOM 627 O O . PRO A 1 81 ? -2.956 9.762 10.855 1.00 89.19 81 PRO A O 1
ATOM 630 N N . ARG A 1 82 ? -2.980 11.917 10.245 1.00 90.88 82 ARG A N 1
ATOM 631 C CA . ARG A 1 82 ? -4.187 12.258 11.023 1.00 90.88 82 ARG A CA 1
ATOM 632 C C . ARG A 1 82 ? -5.472 11.709 10.408 1.00 90.88 82 ARG A C 1
ATOM 634 O O . ARG A 1 82 ? -6.499 11.667 11.074 1.00 90.88 82 ARG A O 1
ATOM 641 N N . ILE A 1 83 ? -5.410 11.370 9.127 1.00 92.12 83 ILE A N 1
ATOM 642 C CA . ILE A 1 83 ? -6.522 10.875 8.333 1.00 92.12 83 ILE A CA 1
ATOM 643 C C . ILE A 1 83 ? -6.020 9.789 7.390 1.00 92.12 83 ILE A C 1
ATOM 645 O O . ILE A 1 83 ? -4.914 9.915 6.858 1.00 92.12 83 ILE A O 1
ATOM 649 N N . LEU A 1 84 ? -6.850 8.781 7.146 1.00 92.69 84 LEU A N 1
ATOM 650 C CA . LEU A 1 84 ? -6.712 7.897 5.990 1.00 92.69 84 LEU A CA 1
ATOM 651 C C . LEU A 1 84 ? -7.840 8.177 5.007 1.00 92.69 84 LEU A C 1
ATOM 653 O O . LEU A 1 84 ? -8.905 8.680 5.386 1.00 92.69 84 LEU A O 1
ATOM 657 N N . ARG A 1 85 ? -7.590 7.876 3.736 1.00 90.50 85 ARG A N 1
ATOM 658 C CA . ARG A 1 85 ? -8.564 8.078 2.666 1.00 90.50 85 ARG A CA 1
ATOM 659 C C . ARG A 1 85 ? -8.915 6.757 2.005 1.00 90.50 85 ARG A C 1
ATOM 661 O O . ARG A 1 85 ? -8.028 5.989 1.658 1.00 90.50 85 ARG A O 1
ATOM 668 N N . PHE A 1 86 ? -10.201 6.546 1.782 1.00 89.38 86 PHE A N 1
ATOM 669 C CA . PHE A 1 86 ? -10.756 5.310 1.245 1.00 89.38 86 PHE A CA 1
ATOM 670 C C . PHE A 1 86 ? -11.475 5.567 -0.081 1.00 89.38 86 PHE A C 1
ATOM 672 O O . PHE A 1 86 ? -11.733 6.721 -0.444 1.00 89.38 86 PHE A O 1
ATOM 679 N N . GLU A 1 87 ? -11.782 4.480 -0.789 1.00 78.25 87 GLU A N 1
ATOM 680 C CA . GLU A 1 87 ? -12.652 4.492 -1.967 1.00 78.25 87 GLU A CA 1
ATOM 681 C C . GLU A 1 87 ? -14.033 5.101 -1.639 1.00 78.25 87 GLU A C 1
ATOM 683 O O . GLU A 1 87 ? -14.533 4.986 -0.519 1.00 78.25 87 GLU A O 1
ATOM 688 N N . GLY A 1 88 ? -14.642 5.773 -2.621 1.00 64.56 88 GLY A N 1
ATOM 689 C CA . GLY A 1 88 ? -15.848 6.600 -2.469 1.00 64.56 88 GLY A CA 1
ATOM 690 C C . GLY A 1 88 ? -15.538 8.086 -2.665 1.00 64.56 88 GLY A C 1
ATOM 691 O O . GLY A 1 88 ? -14.372 8.447 -2.833 1.00 64.56 88 GLY A O 1
ATOM 692 N N . GLU A 1 89 ? -16.550 8.967 -2.691 1.00 59.97 89 GLU A N 1
ATOM 693 C CA . GLU A 1 89 ? -16.369 10.424 -2.857 1.00 59.97 89 GLU A CA 1
ATOM 694 C C . GLU A 1 89 ? -15.549 11.029 -1.702 1.00 59.97 89 GLU A C 1
ATOM 696 O O . GLU A 1 89 ? -16.058 11.657 -0.778 1.00 59.97 89 GLU A O 1
ATOM 701 N N . ARG A 1 90 ? -14.225 10.851 -1.764 1.00 67.00 90 ARG A N 1
ATOM 702 C CA . ARG A 1 90 ? -13.231 11.399 -0.836 1.00 67.00 90 ARG A CA 1
ATOM 703 C C . ARG A 1 90 ? -13.476 11.009 0.626 1.00 67.00 90 ARG A C 1
ATOM 705 O O . ARG A 1 90 ? -13.161 11.809 1.511 1.00 67.00 90 ARG A O 1
ATOM 712 N N . VAL A 1 91 ? -13.973 9.796 0.884 1.00 86.88 91 VAL A N 1
ATOM 713 C CA . VAL A 1 91 ? -14.215 9.329 2.255 1.00 86.88 91 VAL A CA 1
ATOM 714 C C . VAL A 1 91 ? -12.908 9.391 3.033 1.00 86.88 91 VAL A C 1
ATOM 716 O O . VAL A 1 91 ? -11.917 8.740 2.701 1.00 86.88 91 VAL A O 1
ATOM 719 N N . THR A 1 92 ? -12.898 10.261 4.033 1.00 91.56 92 THR A N 1
ATOM 720 C CA . THR A 1 92 ? -11.724 10.587 4.830 1.00 91.56 92 THR A CA 1
ATOM 721 C C . THR A 1 92 ? -12.076 10.301 6.270 1.00 91.56 92 THR A C 1
ATOM 723 O O . THR A 1 92 ? -12.970 10.944 6.818 1.00 91.56 92 THR A O 1
ATOM 726 N N . LEU A 1 93 ? -11.381 9.343 6.872 1.00 93.62 93 LEU A N 1
ATOM 727 C CA . LEU A 1 93 ? -11.635 8.951 8.250 1.00 93.62 93 LEU A CA 1
ATOM 728 C C . LEU A 1 93 ? -10.513 9.446 9.160 1.00 93.62 93 LEU A C 1
ATOM 730 O O . LEU A 1 93 ? -9.341 9.385 8.768 1.00 93.62 93 LEU A O 1
ATOM 734 N N . PRO A 1 94 ? -10.843 9.931 10.367 1.00 95.00 94 PRO A N 1
ATOM 735 C CA . PRO A 1 94 ? -9.846 10.306 11.352 1.00 95.00 94 PRO A CA 1
ATOM 736 C C . PRO A 1 94 ? -9.078 9.073 11.828 1.00 95.00 94 PRO A C 1
ATOM 738 O O . PRO A 1 94 ? -9.654 8.004 12.034 1.00 95.00 94 PRO A O 1
ATOM 741 N N . VAL A 1 95 ? -7.776 9.251 12.037 1.00 93.81 95 VAL A N 1
ATOM 742 C CA . VAL A 1 95 ? -6.940 8.276 12.735 1.00 93.81 95 VAL A CA 1
ATOM 743 C C . VAL A 1 95 ? -6.936 8.631 14.215 1.00 93.81 95 VAL A C 1
ATOM 745 O O . VAL A 1 95 ? -6.474 9.708 14.600 1.00 93.81 95 VAL A O 1
ATOM 748 N N . VAL A 1 96 ? -7.454 7.727 15.039 1.00 93.44 96 VAL A N 1
ATOM 749 C CA . VAL A 1 96 ? -7.558 7.884 16.492 1.00 93.44 96 VAL A CA 1
ATOM 750 C C . VAL A 1 96 ? -6.755 6.796 17.198 1.00 93.44 96 VAL A C 1
ATOM 752 O O . VAL A 1 96 ? -6.614 5.684 16.695 1.00 93.44 96 VAL A O 1
ATOM 755 N N . SER A 1 97 ? -6.220 7.109 18.374 1.00 92.00 97 SER A N 1
ATOM 756 C CA . SER A 1 97 ? -5.599 6.116 19.256 1.00 92.00 97 SER A CA 1
ATOM 757 C C . SER A 1 97 ? -6.614 5.642 20.286 1.00 92.00 97 SER A C 1
ATOM 759 O O . SER A 1 97 ? -7.346 6.460 20.842 1.00 92.00 97 SER A O 1
ATOM 761 N N . GLY A 1 98 ? -6.635 4.345 20.567 1.00 88.44 98 GLY A N 1
ATOM 762 C CA . GLY A 1 98 ? -7.487 3.774 21.604 1.00 88.44 98 GLY A CA 1
ATOM 763 C C . GLY A 1 98 ? -7.349 2.262 21.683 1.00 88.44 98 GLY A C 1
ATOM 764 O O . GLY A 1 98 ? -6.644 1.652 20.885 1.00 88.44 98 GLY A O 1
ATOM 765 N N . GLU A 1 99 ? -8.040 1.642 22.632 1.00 87.94 99 GLU A N 1
ATOM 766 C CA . GLU A 1 99 ? -8.041 0.186 22.746 1.00 87.94 99 GLU A CA 1
ATOM 767 C C . GLU A 1 99 ? -8.856 -0.465 21.620 1.00 87.94 99 GLU A C 1
ATOM 769 O O . GLU A 1 99 ? -9.955 -0.025 21.262 1.00 87.94 99 GLU A O 1
ATOM 774 N N . CYS A 1 100 ? -8.319 -1.552 21.070 1.00 89.00 100 CYS A N 1
ATOM 775 C CA . CYS A 1 100 ? -9.032 -2.405 20.131 1.00 89.00 100 CYS A CA 1
ATOM 776 C C . CYS A 1 100 ? -9.486 -3.667 20.849 1.00 89.00 100 CYS A C 1
ATOM 778 O O . CYS A 1 100 ? -8.666 -4.461 21.313 1.00 89.00 100 CYS A O 1
ATOM 780 N N . SER A 1 101 ? -10.798 -3.868 20.926 1.00 84.81 101 SER A N 1
ATOM 781 C CA . SER A 1 101 ? -11.349 -5.100 21.475 1.00 84.81 101 SER A CA 1
ATOM 782 C C . SER A 1 101 ? -11.227 -6.226 20.451 1.00 84.81 101 SER A C 1
ATOM 784 O O . SER A 1 101 ? -11.478 -6.045 19.259 1.00 84.81 101 SER A O 1
ATOM 786 N N . ARG A 1 102 ? -10.907 -7.443 20.902 1.00 78.75 102 ARG A N 1
ATOM 787 C CA . ARG A 1 102 ? -10.980 -8.606 20.005 1.00 78.75 102 ARG A CA 1
ATOM 788 C C . ARG A 1 102 ? -12.404 -8.921 19.549 1.00 78.75 102 ARG A C 1
ATOM 790 O O . ARG A 1 102 ? -12.572 -9.526 18.501 1.00 78.75 102 ARG A O 1
ATOM 797 N N . ALA A 1 103 ? -13.408 -8.465 20.293 1.00 76.44 103 ALA A N 1
ATOM 798 C CA . ALA A 1 103 ? -14.814 -8.623 19.941 1.00 76.44 103 ALA A CA 1
ATOM 799 C C . ALA A 1 103 ? -15.336 -7.529 18.989 1.00 76.44 103 ALA A C 1
ATOM 801 O O . ALA A 1 103 ? -16.470 -7.623 18.537 1.00 76.44 103 ALA A O 1
ATOM 802 N N . SER A 1 104 ? -14.556 -6.476 18.699 1.00 70.12 104 SER A N 1
ATOM 803 C CA . SER A 1 104 ? -15.044 -5.313 17.937 1.00 70.12 104 SER A CA 1
ATOM 804 C C . SER A 1 104 ? -14.897 -5.418 16.414 1.00 70.12 104 SER A C 1
ATOM 806 O O . SER A 1 104 ? -15.132 -4.425 15.723 1.00 70.12 104 SER A O 1
ATOM 808 N N . GLY A 1 105 ? -14.499 -6.572 15.870 1.00 85.88 105 GLY A N 1
ATOM 809 C CA . GLY A 1 105 ? -14.400 -6.744 14.422 1.00 85.88 105 GLY A CA 1
ATOM 810 C C . GLY A 1 105 ? -13.765 -8.049 13.956 1.00 85.88 105 GLY A C 1
ATOM 811 O O . GLY A 1 105 ? -13.302 -8.861 14.760 1.00 85.88 105 GLY A O 1
ATOM 812 N N . ARG A 1 106 ? -13.682 -8.201 12.633 1.00 94.00 106 ARG A N 1
ATOM 813 C CA . ARG A 1 106 ? -13.000 -9.306 11.958 1.00 94.00 106 ARG A CA 1
ATOM 814 C C . ARG A 1 106 ? -11.492 -9.101 12.023 1.00 94.00 106 ARG A C 1
ATOM 816 O O . ARG A 1 106 ? -10.969 -8.175 11.405 1.00 94.00 106 ARG A O 1
ATOM 823 N N . TRP A 1 107 ? -10.791 -9.975 12.742 1.00 94.62 107 TRP A N 1
ATOM 824 C CA . TRP A 1 107 ? -9.337 -9.899 12.895 1.00 94.62 107 TRP A CA 1
ATOM 825 C C . TRP A 1 107 ? -8.589 -10.698 11.833 1.00 94.62 107 TRP A C 1
ATOM 827 O O . TRP A 1 107 ? -8.792 -11.898 11.672 1.00 94.62 107 TRP A O 1
ATOM 837 N N . ILE A 1 108 ? -7.658 -10.024 11.170 1.00 95.31 108 ILE A N 1
ATOM 838 C CA . ILE A 1 108 ? -6.677 -10.597 10.258 1.00 95.31 108 ILE A CA 1
ATOM 839 C C . ILE A 1 108 ? -5.379 -10.796 11.043 1.00 95.31 108 ILE A C 1
ATOM 841 O O . ILE A 1 108 ? -4.799 -9.848 11.583 1.00 95.31 108 ILE A O 1
ATOM 845 N N . THR A 1 109 ? -4.956 -12.054 11.147 1.00 93.38 109 THR A N 1
ATOM 846 C CA . THR A 1 109 ? -3.787 -12.470 11.931 1.00 93.38 109 THR A CA 1
ATOM 847 C C . THR A 1 109 ? -2.487 -12.364 11.141 1.00 93.38 109 THR A C 1
ATOM 849 O O . THR A 1 109 ? -2.478 -12.523 9.922 1.00 93.38 109 THR A O 1
ATOM 852 N N . GLY A 1 110 ? -1.375 -12.194 11.858 1.00 92.12 110 GLY A N 1
ATOM 853 C CA . GLY A 1 110 ? -0.045 -12.054 11.263 1.00 92.12 110 GLY A CA 1
ATOM 854 C C . GLY A 1 110 ? 0.248 -10.644 10.744 1.00 92.12 110 GLY A C 1
ATOM 855 O O . GLY A 1 110 ? -0.589 -9.744 10.818 1.00 92.12 110 GLY A O 1
ATOM 856 N N . THR A 1 111 ? 1.469 -10.447 10.242 1.00 93.25 111 THR A N 1
ATOM 857 C CA . THR A 1 111 ? 1.904 -9.161 9.685 1.00 93.25 111 THR A CA 1
ATOM 858 C C . THR A 1 111 ? 1.265 -8.938 8.323 1.00 93.25 111 THR A C 1
ATOM 860 O O . THR A 1 111 ? 1.493 -9.721 7.400 1.00 93.25 111 THR A O 1
ATOM 863 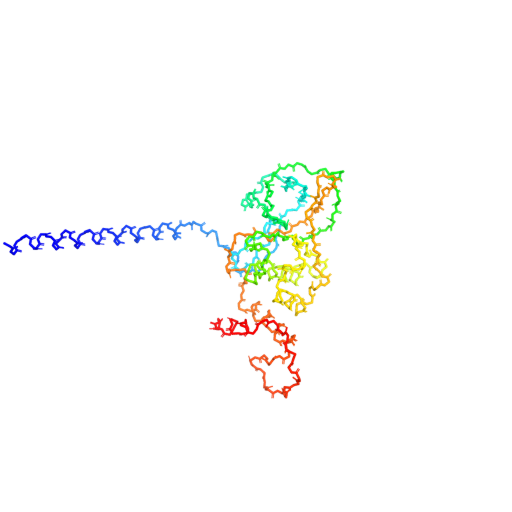N N . SER A 1 112 ? 0.511 -7.850 8.199 1.00 95.62 112 SER A N 1
ATOM 864 C CA . SER A 1 112 ? -0.146 -7.398 6.973 1.00 95.62 112 SER A CA 1
ATOM 865 C C . SER A 1 112 ? 0.503 -6.128 6.426 1.00 95.62 112 SER A C 1
ATOM 867 O O . SER A 1 112 ? 1.055 -5.312 7.165 1.00 95.62 112 SER A O 1
ATOM 869 N N . MET A 1 113 ? 0.413 -5.930 5.117 1.00 96.38 113 MET A N 1
ATOM 870 C CA . MET A 1 113 ? 0.716 -4.654 4.477 1.00 96.38 113 MET A CA 1
ATOM 871 C C . MET A 1 113 ? -0.602 -3.931 4.220 1.00 96.38 113 MET A C 1
ATOM 873 O O . MET A 1 113 ? -1.531 -4.540 3.700 1.00 96.38 113 MET A O 1
ATOM 877 N N . LEU A 1 114 ? -0.705 -2.660 4.595 1.00 95.94 114 LEU A N 1
ATOM 878 C CA . LEU A 1 114 ? -1.953 -1.905 4.519 1.00 95.94 114 LEU A CA 1
ATOM 879 C C . LEU A 1 114 ? -1.757 -0.640 3.689 1.00 95.94 114 LEU A C 1
ATOM 881 O O . LEU A 1 114 ? -0.902 0.180 4.014 1.00 95.94 114 LEU A O 1
ATOM 885 N N . ALA A 1 115 ? -2.562 -0.463 2.649 1.00 94.25 115 ALA A N 1
ATOM 886 C CA . ALA A 1 115 ? -2.540 0.720 1.798 1.00 94.25 115 ALA A CA 1
ATOM 887 C C . ALA A 1 115 ? -3.924 1.368 1.713 1.00 94.25 115 ALA A C 1
ATOM 889 O O . ALA A 1 115 ? -4.946 0.687 1.630 1.00 94.25 115 ALA A O 1
ATOM 890 N N . ASP A 1 116 ? -3.941 2.697 1.697 1.00 91.81 116 ASP A N 1
ATOM 891 C CA . ASP A 1 116 ? -5.142 3.506 1.516 1.00 91.81 116 ASP A CA 1
ATOM 892 C C . ASP A 1 116 ? -5.123 4.212 0.141 1.00 91.81 116 ASP A C 1
ATOM 894 O O . ASP A 1 116 ? -4.267 3.940 -0.711 1.00 91.81 116 ASP A O 1
ATOM 898 N N . GLN A 1 117 ? -6.070 5.117 -0.106 1.00 87.56 117 GLN A N 1
ATOM 899 C CA . GLN A 1 117 ? -6.118 5.962 -1.304 1.00 87.56 117 GLN A CA 1
ATOM 900 C C . GLN A 1 117 ? -5.596 7.381 -1.074 1.00 87.56 117 GLN A C 1
ATOM 902 O O . GLN A 1 117 ? -5.888 8.294 -1.859 1.00 87.56 117 GLN A O 1
ATOM 907 N N . ARG A 1 118 ? -4.838 7.643 -0.006 1.00 83.06 118 ARG A N 1
ATOM 908 C CA . ARG A 1 118 ? -4.306 8.986 0.204 1.00 83.06 118 ARG A CA 1
ATOM 909 C C . ARG A 1 118 ? -3.421 9.352 -0.984 1.00 83.06 118 ARG A C 1
ATOM 911 O O . ARG A 1 118 ? -2.549 8.587 -1.404 1.00 83.06 118 ARG A O 1
ATOM 918 N N . PHE A 1 119 ? -3.710 10.536 -1.527 1.00 75.12 119 PHE A N 1
ATOM 919 C CA . PHE A 1 119 ? -3.090 11.122 -2.717 1.00 75.12 119 PHE A CA 1
ATOM 920 C C . PHE A 1 119 ? -3.419 10.451 -4.067 1.00 75.12 119 PHE A C 1
ATOM 922 O O . PHE A 1 119 ? -2.941 10.922 -5.098 1.00 75.12 119 PHE A O 1
ATOM 929 N N . LEU A 1 120 ? -4.296 9.440 -4.107 1.00 72.69 120 LEU A N 1
ATOM 930 C CA . LEU A 1 120 ? -4.887 8.984 -5.368 1.00 72.69 120 LEU A CA 1
ATOM 931 C C . LEU A 1 120 ? -6.015 9.951 -5.788 1.00 72.69 120 LEU A C 1
ATOM 933 O O . LEU A 1 120 ? -6.863 10.317 -4.961 1.00 72.69 120 LEU A O 1
ATOM 937 N N . PRO A 1 121 ? -6.020 10.443 -7.041 1.00 68.00 121 PRO A N 1
ATOM 938 C CA . PRO A 1 121 ? -7.129 11.227 -7.553 1.00 68.00 121 PRO A CA 1
ATOM 939 C C . PRO A 1 121 ? -8.375 10.341 -7.664 1.00 68.00 121 PRO A C 1
ATOM 941 O O . PRO A 1 121 ? -8.297 9.149 -7.929 1.00 68.00 121 PRO A O 1
ATOM 944 N N . TYR A 1 122 ? -9.540 10.937 -7.423 1.00 67.50 122 TYR A N 1
ATOM 945 C CA . TYR A 1 122 ? -10.806 10.207 -7.447 1.00 67.50 122 TYR A CA 1
ATOM 946 C C . TYR A 1 122 ? -11.149 9.759 -8.874 1.00 67.50 122 TYR A C 1
ATOM 948 O O . TYR A 1 122 ? -11.009 10.571 -9.795 1.00 67.50 122 TYR A O 1
ATOM 956 N N . HIS A 1 123 ? -11.586 8.502 -9.039 1.00 69.44 123 HIS A N 1
ATOM 957 C CA . HIS A 1 123 ? -11.939 7.876 -10.329 1.00 69.44 123 HIS A CA 1
ATOM 958 C C . HIS A 1 123 ? -10.848 7.949 -11.399 1.00 69.44 123 HIS A C 1
ATOM 960 O O . HIS A 1 123 ? -11.127 7.938 -12.600 1.00 69.44 123 HIS A O 1
ATOM 966 N N . LYS A 1 124 ? -9.592 8.135 -10.987 1.00 74.00 124 LYS A N 1
ATOM 967 C CA . LYS A 1 124 ? -8.473 8.296 -11.910 1.00 74.00 124 LYS A CA 1
ATOM 968 C C . LYS A 1 124 ? -7.280 7.500 -11.404 1.00 74.00 124 LYS A C 1
ATOM 970 O O . LYS A 1 124 ? -6.745 7.834 -10.346 1.00 74.00 124 LYS A O 1
ATOM 975 N N . PRO A 1 125 ? -6.807 6.522 -12.185 1.00 79.00 125 PRO A N 1
ATOM 976 C CA . PRO A 1 125 ? -5.567 5.846 -11.869 1.00 79.00 125 PRO A CA 1
ATOM 977 C C . PRO A 1 125 ? -4.397 6.830 -11.787 1.00 79.00 125 PRO A C 1
ATOM 979 O O . PRO A 1 125 ? -4.328 7.807 -12.544 1.00 79.00 125 PRO A O 1
ATOM 982 N N . ASN A 1 126 ? -3.459 6.582 -10.875 1.00 83.69 126 ASN A N 1
ATOM 983 C CA . ASN A 1 126 ? -2.275 7.428 -10.713 1.00 83.69 126 ASN A CA 1
ATOM 984 C C . ASN A 1 126 ? -1.041 6.567 -10.428 1.00 83.69 126 ASN A C 1
ATOM 986 O O . ASN A 1 126 ? -0.667 6.389 -9.265 1.00 83.69 126 ASN A O 1
ATOM 990 N N . PRO A 1 127 ? -0.369 6.087 -11.493 1.00 85.88 127 PRO A N 1
ATOM 991 C CA . PRO A 1 127 ? 0.783 5.196 -11.387 1.00 85.88 127 PRO A CA 1
ATOM 992 C C . PRO A 1 127 ? 1.875 5.691 -10.436 1.00 85.88 127 PRO A C 1
ATOM 994 O O . PRO A 1 127 ? 2.494 4.897 -9.741 1.00 85.88 127 PRO A O 1
ATOM 997 N N . HIS A 1 128 ? 2.098 7.006 -10.352 1.00 84.12 128 HIS A N 1
ATOM 998 C CA . HIS A 1 128 ? 3.100 7.578 -9.450 1.00 84.12 128 HIS A CA 1
ATOM 999 C C . HIS A 1 128 ? 2.780 7.297 -7.972 1.00 84.12 128 HIS A C 1
ATOM 1001 O O . HIS A 1 128 ? 3.642 6.877 -7.207 1.00 84.12 128 HIS A O 1
ATOM 1007 N N . HIS A 1 129 ? 1.531 7.508 -7.564 1.00 84.81 129 HIS A N 1
ATOM 1008 C CA . HIS A 1 129 ? 1.094 7.330 -6.175 1.00 84.81 129 HIS A CA 1
ATOM 1009 C C . HIS A 1 129 ? 0.789 5.871 -5.822 1.00 84.81 129 HIS A C 1
ATOM 1011 O O . HIS A 1 129 ? 0.794 5.496 -4.646 1.00 84.81 129 HIS A O 1
ATOM 1017 N N . GLU A 1 130 ? 0.498 5.055 -6.832 1.00 89.38 130 GLU A N 1
ATOM 1018 C CA . GLU A 1 130 ? 0.445 3.601 -6.713 1.00 89.38 130 GLU A CA 1
ATOM 1019 C C . GLU A 1 130 ? 1.860 3.043 -6.495 1.00 89.38 130 GLU A C 1
ATOM 1021 O O . GLU A 1 130 ? 2.059 2.215 -5.608 1.00 89.38 130 GLU A O 1
ATOM 1026 N N . ALA A 1 131 ? 2.868 3.553 -7.213 1.00 89.81 131 ALA A N 1
ATOM 1027 C CA . ALA A 1 131 ? 4.267 3.144 -7.066 1.00 89.81 131 ALA A CA 1
ATOM 1028 C C . ALA A 1 131 ? 4.811 3.365 -5.647 1.00 89.81 131 ALA A C 1
ATOM 1030 O O . ALA A 1 131 ? 5.486 2.489 -5.108 1.00 89.81 131 ALA A O 1
ATOM 1031 N N . GLU A 1 132 ? 4.437 4.476 -5.009 1.00 88.50 132 GLU A N 1
ATOM 1032 C CA . GLU A 1 132 ? 4.768 4.794 -3.609 1.00 88.50 132 GLU A CA 1
ATOM 1033 C C . GLU A 1 132 ? 4.266 3.758 -2.591 1.00 88.50 132 GLU A C 1
ATOM 1035 O O . GLU A 1 132 ? 4.764 3.708 -1.466 1.00 88.50 132 GLU A O 1
ATOM 1040 N N . LYS A 1 133 ? 3.286 2.932 -2.970 1.00 90.56 133 LYS A N 1
ATOM 1041 C CA . LYS A 1 133 ? 2.721 1.859 -2.140 1.00 90.56 133 LYS A CA 1
ATOM 1042 C C . LYS A 1 133 ? 3.264 0.502 -2.575 1.00 90.56 133 LYS A C 1
ATOM 1044 O O . LYS A 1 133 ? 3.768 -0.265 -1.756 1.00 90.56 133 LYS A O 1
ATOM 1049 N N . LEU A 1 134 ? 3.205 0.228 -3.877 1.00 93.00 134 LEU A N 1
ATOM 1050 C CA . LEU A 1 134 ? 3.516 -1.078 -4.451 1.00 93.00 134 LEU A CA 1
ATOM 1051 C C . LEU A 1 134 ? 5.004 -1.416 -4.415 1.00 93.00 134 LEU A C 1
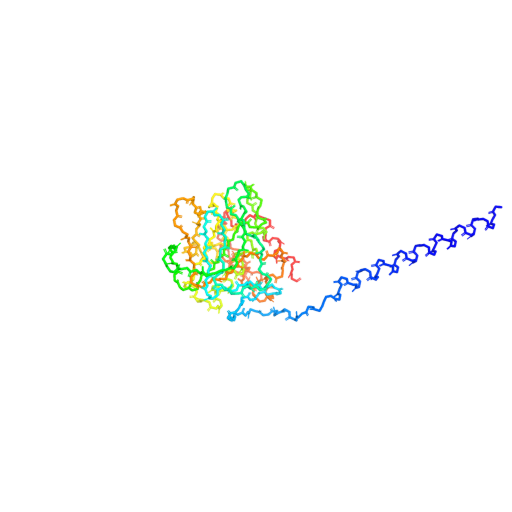ATOM 1053 O O . LEU A 1 134 ? 5.355 -2.558 -4.113 1.00 93.00 134 LEU A O 1
ATOM 1057 N N . ILE A 1 135 ? 5.891 -0.455 -4.688 1.00 93.50 135 ILE A N 1
ATOM 1058 C CA . ILE A 1 135 ? 7.335 -0.720 -4.679 1.00 93.50 135 ILE A CA 1
ATOM 1059 C C . ILE A 1 135 ? 7.812 -1.055 -3.257 1.00 93.50 135 ILE A C 1
ATOM 1061 O O . ILE A 1 135 ? 8.431 -2.107 -3.078 1.00 93.50 135 ILE A O 1
ATOM 1065 N N . PRO A 1 136 ? 7.491 -0.258 -2.220 1.00 92.94 136 PRO A N 1
ATOM 1066 C CA . PRO A 1 136 ? 7.857 -0.590 -0.845 1.00 92.94 136 PRO A CA 1
ATOM 1067 C C . PRO A 1 136 ? 7.235 -1.894 -0.349 1.00 92.94 136 PRO A C 1
ATOM 1069 O O . PRO A 1 136 ? 7.941 -2.686 0.273 1.00 92.94 136 PRO A O 1
ATOM 1072 N N . ALA A 1 137 ? 5.961 -2.153 -0.666 1.00 94.38 137 ALA A N 1
ATOM 1073 C CA . ALA A 1 137 ? 5.305 -3.417 -0.334 1.00 94.38 137 ALA A CA 1
ATOM 1074 C C . ALA A 1 137 ? 6.039 -4.614 -0.960 1.00 94.38 137 ALA A C 1
ATOM 1076 O O . ALA A 1 137 ? 6.301 -5.612 -0.292 1.00 94.38 137 ALA A O 1
ATOM 1077 N N . THR A 1 138 ? 6.458 -4.488 -2.219 1.00 94.19 138 THR A N 1
ATOM 1078 C CA . THR A 1 138 ? 7.206 -5.536 -2.923 1.00 94.19 138 THR A CA 1
ATOM 1079 C C . THR A 1 138 ? 8.584 -5.769 -2.308 1.00 94.19 138 THR A C 1
ATOM 1081 O O . THR A 1 138 ? 8.975 -6.914 -2.079 1.00 94.19 138 THR A O 1
ATOM 1084 N N . LEU A 1 139 ? 9.320 -4.699 -1.997 1.00 93.06 139 LEU A N 1
ATOM 1085 C CA . LEU A 1 139 ? 10.631 -4.802 -1.351 1.00 93.06 139 LEU A CA 1
ATOM 1086 C C . LEU A 1 139 ? 10.516 -5.436 0.042 1.00 93.06 139 LEU A C 1
ATOM 1088 O O . LEU A 1 139 ? 11.296 -6.323 0.384 1.00 93.06 139 LEU A O 1
ATOM 1092 N N . LEU A 1 140 ? 9.516 -5.036 0.828 1.00 93.19 140 LEU A N 1
ATOM 1093 C CA . LEU A 1 140 ? 9.226 -5.622 2.133 1.00 93.19 140 LEU A CA 1
ATOM 1094 C C . LEU A 1 140 ? 8.897 -7.119 2.025 1.00 93.19 140 LEU A C 1
ATOM 1096 O O . LEU A 1 140 ? 9.482 -7.935 2.747 1.00 93.19 140 LEU A O 1
ATOM 1100 N N . ALA A 1 141 ? 7.987 -7.481 1.117 1.00 92.62 141 ALA A N 1
ATOM 1101 C CA . ALA A 1 141 ? 7.566 -8.860 0.891 1.00 92.62 141 ALA A CA 1
ATOM 1102 C C . ALA A 1 141 ? 8.740 -9.753 0.466 1.00 92.62 141 ALA A C 1
ATOM 1104 O O . ALA A 1 141 ? 8.879 -10.869 0.972 1.00 92.62 141 ALA A O 1
ATOM 1105 N N . HIS A 1 142 ? 9.609 -9.243 -0.412 1.00 90.25 142 HIS A N 1
ATOM 1106 C CA . HIS A 1 142 ? 10.751 -9.986 -0.931 1.00 90.25 142 HIS A CA 1
ATOM 1107 C C . HIS A 1 142 ? 11.874 -10.155 0.102 1.00 90.25 142 HIS A C 1
ATOM 1109 O O . HIS A 1 142 ? 12.407 -11.254 0.249 1.00 90.25 142 HIS A O 1
ATOM 1115 N N . HIS A 1 143 ? 12.231 -9.094 0.833 1.00 88.44 143 HIS A N 1
ATOM 1116 C CA . HIS A 1 143 ? 13.436 -9.086 1.672 1.00 88.44 143 HIS A CA 1
ATOM 1117 C C . HIS A 1 143 ? 13.203 -9.453 3.139 1.00 88.44 143 HIS A C 1
ATOM 1119 O O . HIS A 1 143 ? 14.110 -9.992 3.772 1.00 88.44 143 HIS A O 1
ATOM 1125 N N . HIS A 1 144 ? 12.021 -9.175 3.696 1.00 86.50 144 HIS A N 1
ATOM 1126 C CA . HIS A 1 144 ? 11.775 -9.364 5.130 1.00 86.50 144 HIS A CA 1
ATOM 1127 C C . HIS A 1 144 ? 10.669 -10.371 5.429 1.00 86.50 144 HIS A C 1
ATOM 1129 O O . HIS A 1 144 ? 10.816 -11.162 6.358 1.00 86.50 144 HIS A O 1
ATOM 1135 N N . LEU A 1 145 ? 9.581 -10.368 4.654 1.00 81.88 145 LEU A N 1
ATOM 1136 C CA . LEU A 1 145 ? 8.391 -11.174 4.960 1.00 81.88 145 LEU A CA 1
ATOM 1137 C C . LEU A 1 145 ? 8.281 -12.466 4.132 1.00 81.88 145 LEU A C 1
ATOM 1139 O O . LEU A 1 145 ? 7.284 -13.174 4.232 1.00 81.88 145 LEU A O 1
ATOM 1143 N N . LYS A 1 146 ? 9.307 -12.791 3.329 1.00 71.56 146 LYS A N 1
ATOM 1144 C CA . LYS A 1 146 ? 9.446 -14.047 2.564 1.00 71.56 146 LYS A CA 1
ATOM 1145 C C . LYS A 1 146 ? 8.167 -14.471 1.825 1.00 71.56 146 LYS A C 1
ATOM 1147 O O . LYS A 1 146 ? 7.819 -15.648 1.808 1.00 71.56 146 LYS A O 1
ATOM 1152 N N . ASN A 1 147 ? 7.493 -13.522 1.174 1.00 64.44 147 ASN A N 1
ATOM 1153 C CA . ASN A 1 147 ? 6.332 -13.759 0.308 1.00 64.44 147 ASN A CA 1
ATOM 1154 C C . ASN A 1 147 ? 5.053 -14.336 0.960 1.00 64.44 147 ASN A C 1
ATOM 1156 O O . ASN A 1 147 ? 4.127 -14.635 0.211 1.00 64.44 147 ASN A O 1
ATOM 1160 N N . SER A 1 148 ? 4.947 -14.466 2.288 1.00 69.12 148 SER A N 1
ATOM 1161 C CA . SER A 1 148 ? 3.732 -14.992 2.950 1.00 69.12 148 SER A CA 1
ATOM 1162 C C . SER A 1 148 ? 2.727 -13.916 3.381 1.00 69.12 148 SER A C 1
ATOM 1164 O O . SER A 1 148 ? 1.741 -14.225 4.042 1.00 69.12 148 SER A O 1
ATOM 1166 N N . THR A 1 149 ? 2.990 -12.648 3.064 1.00 85.75 149 THR A N 1
ATOM 1167 C CA . THR A 1 149 ? 2.196 -11.509 3.538 1.00 85.75 149 THR A CA 1
ATOM 1168 C C . THR A 1 149 ? 1.355 -10.898 2.422 1.00 85.75 149 THR A C 1
ATOM 1170 O O . THR A 1 149 ? 1.862 -10.649 1.329 1.00 85.75 149 THR A O 1
ATOM 1173 N N . MET A 1 150 ? 0.096 -10.596 2.746 1.00 94.62 150 MET A N 1
ATOM 1174 C CA . MET A 1 150 ? -0.861 -9.912 1.875 1.00 94.62 150 MET A CA 1
ATOM 1175 C C . MET A 1 150 ? -0.748 -8.387 1.988 1.00 94.62 150 MET A C 1
ATOM 1177 O O . MET A 1 150 ? -0.563 -7.840 3.082 1.00 94.62 150 MET A O 1
ATOM 1181 N N . LEU A 1 151 ? -0.905 -7.706 0.854 1.00 95.94 151 LEU A N 1
ATOM 1182 C CA . LEU A 1 151 ? -1.221 -6.287 0.768 1.00 95.94 151 LEU A CA 1
ATOM 1183 C C . LEU A 1 151 ? -2.736 -6.112 0.721 1.00 95.94 151 LEU A C 1
ATOM 1185 O O . LEU A 1 151 ? -3.370 -6.396 -0.287 1.00 95.94 151 LEU A O 1
ATOM 1189 N N . TYR A 1 152 ? -3.297 -5.587 1.800 1.00 96.38 152 TYR A N 1
ATOM 1190 C CA . TYR A 1 152 ? -4.679 -5.145 1.848 1.00 96.38 152 TYR A CA 1
ATOM 1191 C C . TYR A 1 152 ? -4.742 -3.699 1.384 1.00 96.38 152 TYR A C 1
ATOM 1193 O O . TYR A 1 152 ? -4.224 -2.792 2.045 1.00 96.38 152 TYR A O 1
ATOM 1201 N N . TRP A 1 153 ? -5.346 -3.484 0.223 1.00 94.06 153 TRP A N 1
ATOM 1202 C CA . TRP A 1 153 ? -5.447 -2.168 -0.383 1.00 94.06 153 TRP A CA 1
ATOM 1203 C C . TRP A 1 153 ? -6.898 -1.715 -0.374 1.00 94.06 153 TRP A C 1
ATOM 1205 O O . TRP A 1 153 ? -7.745 -2.284 -1.057 1.00 94.06 153 TRP A O 1
ATOM 1215 N N . PHE A 1 154 ? -7.185 -0.669 0.396 1.00 91.94 154 PHE A N 1
ATOM 1216 C CA . PHE A 1 154 ? -8.507 -0.060 0.444 1.00 91.94 154 PHE A CA 1
ATOM 1217 C C . PHE A 1 154 ? -8.771 0.785 -0.805 1.00 91.94 154 PHE A C 1
ATOM 1219 O O . PHE A 1 154 ? -8.763 2.012 -0.743 1.00 91.94 154 PHE A O 1
ATOM 1226 N N . ALA A 1 155 ? -8.925 0.131 -1.951 1.00 88.06 155 ALA A N 1
ATOM 1227 C CA . ALA A 1 155 ? -9.140 0.753 -3.246 1.00 88.06 155 ALA A CA 1
ATOM 1228 C C . ALA A 1 155 ? -10.011 -0.120 -4.153 1.00 88.06 155 ALA A C 1
ATOM 1230 O O . ALA A 1 155 ? -10.040 -1.340 -4.003 1.00 88.06 155 ALA A O 1
ATOM 1231 N N . SER A 1 156 ? -10.624 0.509 -5.158 1.00 86.00 156 SER A N 1
ATOM 1232 C CA . SER A 1 156 ? -11.347 -0.205 -6.207 1.00 86.00 156 SER A CA 1
ATOM 1233 C C . SER A 1 156 ? -10.371 -0.864 -7.176 1.00 86.00 156 SER A C 1
ATOM 1235 O O . SER A 1 156 ? -9.531 -0.152 -7.731 1.00 86.00 156 SER A O 1
ATOM 1237 N N . PRO A 1 157 ? -10.510 -2.160 -7.511 1.00 86.38 157 PRO A N 1
ATOM 1238 C CA . PRO A 1 157 ? -9.750 -2.769 -8.606 1.00 86.38 157 PRO A CA 1
ATOM 1239 C C . PRO A 1 157 ? -9.940 -2.044 -9.951 1.00 86.38 157 PRO A C 1
ATOM 1241 O O . PRO A 1 157 ? -9.046 -2.055 -10.802 1.00 86.38 157 PRO A O 1
ATOM 1244 N N . ALA A 1 158 ? -11.098 -1.400 -10.144 1.00 84.25 158 ALA A N 1
ATOM 1245 C CA . ALA A 1 158 ? -11.414 -0.611 -11.334 1.00 84.25 158 ALA A CA 1
ATOM 1246 C C . ALA A 1 158 ? -10.578 0.679 -11.442 1.00 84.25 158 ALA A C 1
ATOM 1248 O O . ALA A 1 158 ? -10.271 1.111 -12.551 1.00 84.25 158 ALA A O 1
ATOM 1249 N N . ASP A 1 159 ? -10.162 1.247 -10.306 1.00 80.25 159 ASP A N 1
ATOM 1250 C CA . ASP A 1 159 ? -9.381 2.489 -10.230 1.00 80.25 159 ASP A CA 1
ATOM 1251 C C . ASP A 1 159 ? -7.865 2.254 -10.296 1.00 80.25 159 ASP A C 1
ATOM 1253 O O . ASP A 1 159 ? -7.087 3.204 -10.398 1.00 80.25 159 ASP A O 1
ATOM 1257 N N . VAL A 1 160 ? -7.429 0.994 -10.235 1.00 86.50 160 VAL A N 1
ATOM 1258 C CA . VAL A 1 160 ? -6.013 0.621 -10.300 1.00 86.50 160 VAL A CA 1
ATOM 1259 C C . VAL A 1 160 ? -5.523 0.728 -11.740 1.00 86.50 160 VAL A C 1
ATOM 1261 O O . VAL A 1 160 ? -6.109 0.134 -12.655 1.00 86.50 160 VAL A O 1
ATOM 1264 N N . SER A 1 161 ? -4.422 1.452 -11.951 1.00 88.19 161 SER A N 1
ATOM 1265 C CA . SER A 1 161 ? -3.872 1.636 -13.295 1.00 88.19 161 SER A CA 1
ATOM 1266 C C . SER A 1 161 ? -3.385 0.329 -13.923 1.00 88.19 161 SER A C 1
ATOM 1268 O O . SER A 1 161 ? -2.955 -0.604 -13.241 1.00 88.19 161 SER A O 1
ATOM 1270 N N . ASP A 1 162 ? -3.344 0.295 -15.256 1.00 88.25 162 ASP A N 1
ATOM 1271 C CA . ASP A 1 162 ? -2.692 -0.795 -15.992 1.00 88.25 162 ASP A CA 1
ATOM 1272 C C . ASP A 1 162 ? -1.200 -0.912 -15.648 1.00 88.25 162 ASP A C 1
ATOM 1274 O O . ASP A 1 162 ? -0.623 -1.997 -15.734 1.00 88.25 162 ASP A O 1
ATOM 1278 N N . TRP A 1 163 ? -0.574 0.189 -15.209 1.00 89.19 163 TRP A N 1
ATOM 1279 C CA . TRP A 1 163 ? 0.793 0.158 -14.700 1.00 89.19 163 TRP A CA 1
ATOM 1280 C C . TRP A 1 163 ? 0.888 -0.661 -13.414 1.00 89.19 163 TRP A C 1
ATOM 1282 O O . TRP A 1 163 ? 1.723 -1.559 -13.338 1.00 89.19 163 TRP A O 1
ATOM 1292 N N . ALA A 1 164 ? 0.021 -0.403 -12.435 1.00 91.06 164 ALA A N 1
ATOM 1293 C CA . ALA A 1 164 ? 0.015 -1.130 -11.170 1.00 91.06 164 ALA A CA 1
ATOM 1294 C C . ALA A 1 164 ? -0.317 -2.606 -11.381 1.00 91.06 164 ALA A C 1
ATOM 1296 O O . ALA A 1 164 ? 0.373 -3.461 -10.831 1.00 91.06 164 ALA A O 1
ATOM 1297 N N . LYS A 1 165 ? -1.310 -2.906 -12.227 1.00 91.19 165 LYS A N 1
ATOM 1298 C CA . LYS A 1 165 ? -1.654 -4.284 -12.608 1.00 91.19 165 LYS A CA 1
ATOM 1299 C C . LYS A 1 165 ? -0.439 -4.994 -13.196 1.00 91.19 165 LYS A C 1
ATOM 1301 O O . LYS A 1 165 ? -0.007 -6.000 -12.646 1.00 91.19 165 LYS A O 1
ATOM 1306 N N . GLY A 1 166 ? 0.171 -4.429 -14.241 1.00 90.44 166 GLY A N 1
ATOM 1307 C CA . GLY A 1 166 ? 1.356 -5.004 -14.880 1.00 90.44 166 GLY A CA 1
ATOM 1308 C C . GLY A 1 166 ? 2.548 -5.150 -13.928 1.00 90.44 166 GLY A C 1
ATOM 1309 O O . GLY A 1 166 ? 3.235 -6.170 -13.960 1.00 90.44 166 GLY A O 1
ATOM 1310 N N . PHE A 1 167 ? 2.774 -4.174 -13.044 1.00 93.31 167 PHE A N 1
ATOM 1311 C CA . PHE A 1 167 ? 3.816 -4.244 -12.020 1.00 93.31 167 PHE A CA 1
ATOM 1312 C C . PHE A 1 167 ? 3.571 -5.404 -11.045 1.00 93.31 167 PHE A C 1
ATOM 1314 O O . PHE A 1 167 ? 4.490 -6.175 -10.779 1.00 93.31 167 PHE A O 1
ATOM 1321 N N . LEU A 1 168 ? 2.340 -5.584 -10.557 1.00 93.44 168 LEU A N 1
ATOM 1322 C CA . LEU A 1 168 ? 1.987 -6.710 -9.688 1.00 93.44 168 LEU A CA 1
ATOM 1323 C C . LEU A 1 168 ? 2.246 -8.061 -10.371 1.00 93.44 168 LEU A C 1
ATOM 1325 O O . LEU A 1 168 ? 2.787 -8.957 -9.720 1.00 93.44 168 LEU A O 1
ATOM 1329 N N . GLN A 1 169 ? 1.952 -8.192 -11.671 1.00 93.31 169 GLN A N 1
ATOM 1330 C CA . GLN A 1 169 ? 2.256 -9.418 -12.427 1.00 93.31 169 GLN A CA 1
ATOM 1331 C C . GLN A 1 169 ? 3.765 -9.648 -12.541 1.00 93.31 169 GLN A C 1
ATOM 1333 O O . GLN A 1 169 ? 4.265 -10.728 -12.225 1.00 93.31 169 GLN A O 1
ATOM 1338 N N . ALA A 1 170 ? 4.516 -8.613 -12.934 1.00 92.69 170 ALA A N 1
ATOM 1339 C CA . ALA A 1 170 ? 5.969 -8.687 -13.080 1.00 92.69 170 ALA A CA 1
ATOM 1340 C C . ALA A 1 170 ? 6.675 -9.081 -11.771 1.00 92.69 170 ALA A C 1
ATOM 1342 O O . ALA A 1 170 ? 7.707 -9.757 -11.789 1.00 92.69 170 ALA A O 1
ATOM 1343 N N . MET A 1 171 ? 6.099 -8.688 -10.634 1.00 92.75 171 MET A N 1
ATOM 1344 C CA . MET A 1 171 ? 6.622 -8.983 -9.302 1.00 92.75 171 MET A CA 1
ATOM 1345 C C . MET A 1 171 ? 6.026 -10.248 -8.661 1.00 92.75 171 MET A C 1
ATOM 1347 O O . MET A 1 171 ? 6.396 -10.564 -7.530 1.00 92.75 171 MET A O 1
ATOM 1351 N N . ALA A 1 172 ? 5.145 -10.986 -9.352 1.00 91.50 172 ALA A N 1
ATOM 1352 C CA . ALA A 1 172 ? 4.417 -12.143 -8.812 1.00 91.50 172 ALA A CA 1
ATOM 1353 C C . ALA A 1 172 ? 3.705 -11.827 -7.476 1.00 91.50 172 ALA A C 1
ATOM 1355 O O . ALA A 1 172 ? 3.839 -12.534 -6.465 1.00 91.50 172 ALA A O 1
ATOM 1356 N N . MET A 1 173 ? 2.996 -10.698 -7.479 1.00 92.00 173 MET A N 1
ATOM 1357 C CA . MET A 1 173 ? 2.271 -10.126 -6.345 1.00 92.00 173 MET A CA 1
ATOM 1358 C C . MET A 1 173 ? 0.750 -10.108 -6.550 1.00 92.00 173 MET A C 1
ATOM 1360 O O . MET A 1 173 ? 0.053 -9.716 -5.625 1.00 92.00 173 MET A O 1
ATOM 1364 N N . GLU A 1 174 ? 0.224 -10.516 -7.710 1.00 90.94 174 GLU A N 1
ATOM 1365 C CA . GLU A 1 174 ? -1.220 -10.465 -8.024 1.00 90.94 174 GLU A CA 1
ATOM 1366 C C . GLU A 1 174 ? -2.071 -11.180 -6.971 1.00 90.94 174 GLU A C 1
ATOM 1368 O O . GLU A 1 174 ? -2.939 -10.566 -6.358 1.00 90.94 174 GLU A O 1
ATOM 1373 N N . ASP A 1 175 ? -1.720 -12.427 -6.656 1.00 91.88 175 ASP A N 1
ATOM 1374 C CA . ASP A 1 175 ? -2.414 -13.241 -5.649 1.00 91.88 175 ASP A CA 1
ATOM 1375 C C . ASP A 1 175 ? -2.077 -12.830 -4.204 1.00 91.88 175 ASP A C 1
ATOM 1377 O O . ASP A 1 175 ? -2.468 -13.493 -3.245 1.00 91.88 175 ASP A O 1
ATOM 1381 N N . LYS A 1 176 ? -1.307 -11.748 -4.035 1.00 92.56 176 LYS A N 1
ATOM 1382 C CA . LYS A 1 176 ? -0.902 -11.186 -2.741 1.00 92.56 176 LYS A CA 1
ATOM 1383 C C . LYS A 1 176 ? -1.481 -9.801 -2.495 1.00 92.56 176 LYS A C 1
ATOM 1385 O O . LYS A 1 176 ? -1.053 -9.127 -1.556 1.00 92.56 176 LYS A O 1
ATOM 1390 N N . VAL A 1 177 ? -2.431 -9.365 -3.318 1.00 94.81 177 VAL A N 1
ATOM 1391 C CA . VAL A 1 177 ? -3.185 -8.133 -3.100 1.00 94.81 177 VAL A CA 1
ATOM 1392 C C . VAL A 1 177 ? -4.650 -8.477 -2.888 1.00 94.81 177 VAL A C 1
ATOM 1394 O O . VAL A 1 177 ? -5.283 -9.087 -3.742 1.00 94.81 177 VAL A O 1
ATOM 1397 N N . GLU A 1 178 ? -5.197 -8.047 -1.757 1.00 95.62 178 GLU A N 1
ATOM 1398 C CA . GLU A 1 178 ? -6.630 -8.098 -1.489 1.00 95.62 178 GLU A CA 1
ATOM 1399 C C . GLU A 1 178 ? -7.180 -6.672 -1.496 1.00 95.62 178 GLU A C 1
ATOM 1401 O O . GLU A 1 178 ? -6.768 -5.819 -0.704 1.00 95.62 178 GLU A O 1
ATOM 1406 N N . TYR A 1 179 ? -8.105 -6.406 -2.414 1.00 93.50 179 TYR A N 1
ATOM 1407 C CA . TYR A 1 179 ? -8.794 -5.126 -2.488 1.00 93.50 179 TYR A CA 1
ATOM 1408 C C . TYR A 1 179 ? -9.962 -5.114 -1.510 1.00 93.50 179 TYR A C 1
ATOM 1410 O O . TYR A 1 179 ? -10.846 -5.968 -1.575 1.00 93.50 179 TYR A O 1
ATOM 1418 N N . LEU A 1 180 ? -9.961 -4.142 -0.602 1.00 92.94 180 LEU A N 1
ATOM 1419 C CA . LEU A 1 180 ? -10.978 -4.007 0.432 1.00 92.94 180 LEU A CA 1
ATOM 1420 C C . LEU A 1 180 ? -11.820 -2.756 0.217 1.00 92.94 180 LEU A C 1
ATOM 1422 O O . LEU A 1 180 ? -11.310 -1.681 -0.093 1.00 92.94 180 LEU A O 1
ATOM 1426 N N . GLN A 1 181 ? -13.114 -2.886 0.485 1.00 91.44 181 GLN A N 1
ATOM 1427 C CA . GLN A 1 181 ? -13.997 -1.739 0.632 1.00 91.44 181 GLN A CA 1
ATOM 1428 C C . GLN A 1 181 ? -14.012 -1.263 2.081 1.00 91.44 181 GLN A C 1
ATOM 1430 O O . GLN A 1 181 ? -13.801 -2.037 3.020 1.00 91.44 181 GLN A O 1
ATOM 1435 N N . LEU A 1 182 ? -14.285 0.027 2.267 1.00 92.38 182 LEU A N 1
ATOM 1436 C CA . LEU A 1 182 ? -14.518 0.567 3.597 1.00 92.38 182 LEU A CA 1
ATOM 1437 C C . LEU A 1 182 ? -15.778 -0.081 4.210 1.00 92.38 182 LEU A C 1
ATOM 1439 O O . LEU A 1 182 ? -16.807 -0.141 3.530 1.00 92.38 182 LEU A O 1
ATOM 1443 N N . PRO A 1 183 ? -15.743 -0.534 5.478 1.00 92.75 183 PRO A N 1
ATOM 1444 C CA . PRO A 1 183 ? -16.937 -1.036 6.148 1.00 92.75 183 PRO A CA 1
ATOM 1445 C C . PRO A 1 183 ? -18.063 0.003 6.174 1.00 92.75 183 PRO A C 1
ATOM 1447 O O . PRO A 1 183 ? -17.831 1.186 6.410 1.00 92.75 183 PRO A O 1
ATOM 1450 N N . GLN A 1 184 ? -19.298 -0.445 5.950 1.00 91.06 184 GLN A N 1
ATOM 1451 C CA . GLN A 1 184 ? -20.492 0.392 6.086 1.00 91.06 184 GLN A CA 1
ATOM 1452 C C . GLN A 1 184 ? -20.923 0.488 7.558 1.00 91.06 184 GLN A C 1
ATOM 1454 O O . GLN A 1 184 ? -20.466 -0.294 8.387 1.00 91.06 184 GLN A O 1
ATOM 1459 N N . GLN A 1 185 ? -21.820 1.423 7.902 1.00 87.50 185 GLN A N 1
ATOM 1460 C CA . GLN A 1 185 ? -22.204 1.715 9.299 1.00 87.50 185 GLN A CA 1
ATOM 1461 C C . GLN A 1 185 ? -22.688 0.499 10.110 1.00 87.50 185 GLN A C 1
ATOM 1463 O O . GLN A 1 185 ? -22.533 0.486 11.327 1.00 87.50 185 GLN A O 1
ATOM 1468 N N . HIS A 1 186 ? -23.261 -0.511 9.454 1.00 86.75 186 HIS A N 1
ATOM 1469 C CA . HIS A 1 186 ? -23.778 -1.721 10.103 1.00 86.75 186 HIS A CA 1
ATOM 1470 C C . HIS A 1 186 ? -22.834 -2.923 10.005 1.00 86.75 186 HIS A C 1
ATOM 1472 O O . HIS A 1 186 ? -23.149 -3.992 10.523 1.00 86.75 186 HIS A O 1
ATOM 1478 N N . HIS A 1 187 ? -21.698 -2.772 9.326 1.00 89.19 187 HIS A N 1
ATOM 1479 C CA . HIS A 1 187 ? -20.700 -3.824 9.218 1.00 89.19 187 HIS A CA 1
ATOM 1480 C C . HIS A 1 187 ? -19.717 -3.745 10.379 1.00 89.19 187 HIS A C 1
ATOM 1482 O O . HIS A 1 187 ? -19.395 -2.671 10.893 1.00 89.19 187 HIS A O 1
ATOM 1488 N N . GLU A 1 188 ? -19.227 -4.910 10.783 1.00 91.38 188 GLU A N 1
ATOM 1489 C CA . GLU A 1 188 ? -18.145 -4.991 11.750 1.00 91.38 188 GLU A CA 1
ATOM 1490 C C . GLU A 1 188 ? -16.864 -4.328 11.215 1.00 91.38 188 GLU A C 1
ATOM 1492 O O . GLU A 1 188 ? -16.646 -4.217 10.004 1.00 91.38 188 GLU A O 1
ATOM 1497 N N . SER A 1 189 ? -15.999 -3.882 12.128 1.00 94.38 189 SER A N 1
ATOM 1498 C CA . SER A 1 189 ? -14.707 -3.309 11.738 1.00 94.38 189 SER A CA 1
ATOM 1499 C C . SER A 1 189 ? -13.790 -4.391 11.167 1.00 94.38 189 SER A C 1
ATOM 1501 O O . SER A 1 189 ? -13.846 -5.547 11.584 1.00 94.38 189 SER A O 1
ATOM 1503 N N . ILE A 1 190 ? -12.888 -4.012 10.264 1.00 95.94 190 ILE A N 1
ATOM 1504 C CA . ILE A 1 190 ? -11.794 -4.884 9.820 1.00 95.94 190 ILE A CA 1
ATOM 1505 C C . ILE A 1 190 ? -10.565 -4.528 10.647 1.00 95.94 190 ILE A C 1
ATOM 1507 O O . ILE A 1 190 ? -10.106 -3.387 10.616 1.00 95.94 190 ILE A O 1
ATOM 1511 N N . CYS A 1 191 ? -10.043 -5.494 11.394 1.00 96.38 191 CYS A N 1
ATOM 1512 C CA . CYS A 1 191 ? -8.911 -5.312 12.290 1.00 96.38 191 CYS A CA 1
ATOM 1513 C C . CYS A 1 191 ? -7.706 -6.132 11.828 1.00 96.38 191 CYS A C 1
ATOM 1515 O O . CYS A 1 191 ? -7.844 -7.269 11.392 1.00 96.38 191 CYS A O 1
ATOM 1517 N N . PHE A 1 192 ? -6.509 -5.579 11.973 1.00 95.81 192 PHE A N 1
ATOM 1518 C CA . PHE A 1 192 ? -5.244 -6.230 11.648 1.00 95.81 192 PHE A CA 1
ATOM 1519 C C . PHE A 1 192 ? -4.414 -6.359 12.916 1.00 95.81 192 PHE A C 1
ATOM 1521 O O . PHE A 1 192 ? -4.259 -5.379 13.643 1.00 95.81 192 PHE A O 1
ATOM 1528 N N . GLN A 1 193 ? -3.884 -7.552 13.180 1.00 94.25 193 GLN A N 1
ATOM 1529 C CA . GLN A 1 193 ? -3.089 -7.830 14.378 1.00 94.25 193 GLN A CA 1
ATOM 1530 C C . GLN A 1 193 ? -1.752 -7.074 14.385 1.00 94.25 193 GLN A C 1
ATOM 1532 O O . GLN A 1 193 ? -1.370 -6.510 15.404 1.00 94.25 193 GLN A O 1
ATOM 1537 N N . ASP A 1 194 ? -1.053 -7.078 13.251 1.00 94.06 194 ASP A N 1
ATOM 1538 C CA . ASP A 1 194 ? 0.191 -6.350 13.007 1.00 94.06 194 ASP A CA 1
ATOM 1539 C C . ASP A 1 194 ? 0.144 -5.836 11.569 1.00 94.06 194 ASP A C 1
ATOM 1541 O O . ASP A 1 194 ? -0.142 -6.600 10.645 1.00 94.06 194 ASP A O 1
ATOM 1545 N N . ALA A 1 195 ? 0.380 -4.544 11.363 1.00 94.94 195 ALA A N 1
ATOM 1546 C CA . ALA A 1 195 ? 0.246 -3.940 10.043 1.00 94.94 195 ALA A CA 1
ATOM 1547 C C . ALA A 1 195 ? 1.350 -2.928 9.754 1.00 94.94 195 ALA A C 1
ATOM 1549 O O . ALA A 1 195 ? 1.693 -2.121 10.612 1.00 94.94 195 ALA A O 1
ATOM 1550 N N . ILE A 1 196 ? 1.862 -2.919 8.526 1.00 95.25 196 ILE A N 1
ATOM 1551 C CA . ILE A 1 196 ? 2.744 -1.864 8.019 1.00 95.25 196 ILE A CA 1
ATOM 1552 C C . ILE A 1 196 ? 1.923 -0.954 7.109 1.00 95.25 196 ILE A C 1
ATOM 1554 O O . ILE A 1 196 ? 1.391 -1.400 6.092 1.00 95.25 196 ILE A O 1
ATOM 1558 N N . LEU A 1 197 ? 1.802 0.315 7.496 1.00 94.62 197 LEU A N 1
ATOM 1559 C CA . LEU A 1 197 ? 0.935 1.292 6.845 1.00 94.62 197 LEU A CA 1
ATOM 1560 C C . LEU A 1 197 ? 1.669 2.047 5.723 1.00 94.62 197 LEU A C 1
ATOM 1562 O O . LEU A 1 197 ? 2.463 2.960 5.965 1.00 94.62 197 LEU A O 1
ATOM 1566 N N . PHE A 1 198 ? 1.321 1.731 4.479 1.00 93.38 198 PHE A N 1
ATOM 1567 C CA . PHE A 1 198 ? 1.753 2.398 3.251 1.00 93.38 198 PHE A CA 1
ATOM 1568 C C . PHE A 1 198 ? 0.901 3.639 2.937 1.00 93.38 198 PHE A C 1
ATOM 1570 O O . PHE A 1 198 ? 0.285 3.750 1.879 1.00 93.38 198 PHE A O 1
ATOM 1577 N N . SER A 1 199 ? 0.882 4.597 3.870 1.00 88.12 199 SER A N 1
ATOM 1578 C CA . SER A 1 199 ? 0.220 5.905 3.713 1.00 88.12 199 SER A CA 1
ATOM 1579 C C . SER A 1 199 ? 1.133 7.111 4.069 1.00 88.12 199 SER A C 1
ATOM 1581 O O . SER A 1 199 ? 0.667 8.079 4.702 1.00 88.12 199 SER A O 1
ATOM 1583 N N . PRO A 1 200 ? 2.438 7.116 3.718 1.00 74.00 200 PRO A N 1
ATOM 1584 C CA . PRO A 1 200 ? 3.281 8.276 3.992 1.00 74.00 200 PRO A CA 1
ATOM 1585 C C . PRO A 1 200 ? 2.873 9.472 3.111 1.00 74.00 200 PRO A C 1
ATOM 1587 O O . PRO A 1 200 ? 2.149 9.312 2.127 1.00 74.00 200 PRO A O 1
ATOM 1590 N N . PRO A 1 201 ? 3.334 10.692 3.437 1.00 72.69 201 PRO A N 1
ATOM 1591 C CA . PRO A 1 201 ? 3.401 11.770 2.455 1.00 72.69 201 PRO A CA 1
ATOM 1592 C C . PRO A 1 201 ? 4.171 11.318 1.205 1.00 72.69 201 PRO A C 1
ATOM 1594 O O . PRO A 1 201 ? 5.144 10.577 1.332 1.00 72.69 201 PRO A O 1
ATOM 1597 N N . THR A 1 202 ? 3.760 11.806 0.034 1.00 69.00 202 THR A N 1
ATOM 1598 C CA . THR A 1 202 ? 4.455 11.623 -1.251 1.00 69.00 202 THR A CA 1
ATOM 1599 C C . THR A 1 202 ? 5.952 11.914 -1.109 1.00 69.00 202 THR A C 1
ATOM 1601 O O . THR A 1 202 ? 6.343 13.011 -0.698 1.00 69.00 202 THR A O 1
ATOM 1604 N N . ASP A 1 203 ? 6.793 10.932 -1.428 1.00 75.25 203 ASP A N 1
ATOM 1605 C CA . ASP A 1 203 ? 8.254 11.013 -1.339 1.00 75.25 203 ASP A CA 1
ATOM 1606 C C . ASP A 1 203 ? 8.854 10.114 -2.418 1.00 75.25 203 ASP A C 1
ATOM 1608 O O . ASP A 1 203 ? 8.508 8.949 -2.503 1.00 75.25 203 ASP A O 1
ATOM 1612 N N . VAL A 1 204 ? 9.780 10.615 -3.232 1.00 74.75 204 VAL A N 1
ATOM 1613 C CA . VAL A 1 204 ? 10.407 9.828 -4.314 1.00 74.75 204 VAL A CA 1
ATOM 1614 C C . VAL A 1 204 ? 11.510 8.889 -3.817 1.00 74.75 204 VAL A C 1
ATOM 1616 O O . VAL A 1 204 ? 12.098 8.138 -4.591 1.00 74.75 204 VAL A O 1
ATOM 1619 N N . ARG A 1 205 ? 11.837 8.946 -2.525 1.00 81.81 205 ARG A N 1
ATOM 1620 C CA . ARG A 1 205 ? 12.985 8.253 -1.934 1.00 81.81 205 ARG A CA 1
ATOM 1621 C C . ARG A 1 205 ? 12.635 6.869 -1.394 1.00 81.81 205 ARG A C 1
ATOM 1623 O O . ARG A 1 205 ? 13.385 6.317 -0.615 1.00 81.81 205 ARG A O 1
ATOM 1630 N N . TYR A 1 206 ? 11.533 6.257 -1.801 1.00 82.44 206 TYR A N 1
ATOM 1631 C CA . TYR A 1 206 ? 11.165 4.933 -1.292 1.00 82.44 206 TYR A CA 1
ATOM 1632 C C . TYR A 1 206 ? 11.974 3.773 -1.903 1.00 82.44 206 TYR A C 1
ATOM 1634 O O . TYR A 1 206 ? 11.794 2.628 -1.488 1.00 82.44 206 TYR A O 1
ATOM 1642 N N . VAL A 1 207 ? 12.865 4.028 -2.873 1.00 86.75 207 VAL A N 1
ATOM 1643 C CA . VAL A 1 207 ? 13.781 3.021 -3.438 1.00 86.75 207 VAL A CA 1
ATOM 1644 C C . VAL A 1 207 ? 15.168 3.159 -2.793 1.00 86.75 207 VAL A C 1
ATOM 1646 O O . VAL A 1 207 ? 15.779 4.221 -2.890 1.00 86.75 207 VAL A O 1
ATOM 1649 N N . PRO A 1 208 ? 15.697 2.108 -2.141 1.00 83.56 208 PRO A N 1
ATOM 1650 C CA . PRO A 1 208 ? 16.824 2.239 -1.215 1.00 83.56 208 PRO A CA 1
ATOM 1651 C C . PRO A 1 208 ? 18.199 2.317 -1.862 1.00 83.56 208 PRO A C 1
ATOM 1653 O O . PRO A 1 208 ? 19.095 2.983 -1.350 1.00 83.56 208 PRO A O 1
ATOM 1656 N N . SER A 1 209 ? 18.402 1.648 -2.991 1.00 85.56 209 SER A N 1
ATOM 1657 C CA . SER A 1 209 ? 19.695 1.684 -3.661 1.00 85.56 209 SER A CA 1
ATOM 1658 C C . SER A 1 209 ? 19.575 1.381 -5.143 1.00 85.56 209 SER A C 1
ATOM 1660 O O . SER A 1 209 ? 18.575 0.826 -5.601 1.00 85.56 209 SER A O 1
ATOM 1662 N N . TYR A 1 210 ? 20.651 1.683 -5.870 1.00 85.19 210 TYR A N 1
ATOM 1663 C CA . TYR A 1 210 ? 20.816 1.301 -7.268 1.00 85.19 210 TYR A CA 1
ATOM 1664 C C . TYR A 1 210 ? 20.570 -0.199 -7.493 1.00 85.19 210 TYR A C 1
ATOM 1666 O O . TYR A 1 210 ? 19.879 -0.564 -8.434 1.00 85.19 210 TYR A O 1
ATOM 1674 N N . HIS A 1 211 ? 21.060 -1.066 -6.600 1.00 87.94 211 HIS A N 1
ATOM 1675 C CA . HIS A 1 211 ? 20.861 -2.514 -6.708 1.00 87.94 211 HIS A CA 1
ATOM 1676 C C . HIS A 1 211 ? 19.377 -2.908 -6.651 1.00 87.94 211 HIS A C 1
ATOM 1678 O O . HIS A 1 211 ? 18.913 -3.672 -7.490 1.00 87.94 211 HIS A O 1
ATOM 1684 N N . HIS A 1 212 ? 18.612 -2.362 -5.700 1.00 90.00 212 HIS A N 1
ATOM 1685 C CA . HIS A 1 212 ? 17.176 -2.649 -5.603 1.00 90.00 212 HIS A CA 1
ATOM 1686 C C . HIS A 1 212 ? 16.408 -2.082 -6.799 1.00 90.00 212 HIS A C 1
ATOM 1688 O O . HIS A 1 212 ? 15.498 -2.732 -7.305 1.00 90.00 212 HIS A O 1
ATOM 1694 N N . ASN A 1 213 ? 16.804 -0.904 -7.286 1.00 88.25 213 ASN A N 1
ATOM 1695 C CA . ASN A 1 213 ? 16.230 -0.331 -8.497 1.00 88.25 213 ASN A CA 1
ATOM 1696 C C . ASN A 1 213 ? 16.525 -1.196 -9.735 1.00 88.25 213 ASN A C 1
ATOM 1698 O O . ASN A 1 213 ? 15.627 -1.450 -10.531 1.00 88.25 213 ASN A O 1
ATOM 1702 N N . SER A 1 214 ? 17.762 -1.692 -9.873 1.00 87.44 214 SER A N 1
ATOM 1703 C CA . SER A 1 214 ? 18.143 -2.619 -10.946 1.00 87.44 214 SER A CA 1
ATOM 1704 C C . SER A 1 214 ? 17.324 -3.896 -10.864 1.00 87.44 214 SER A C 1
ATOM 1706 O O . SER A 1 214 ? 16.735 -4.288 -11.856 1.00 87.44 214 SER A O 1
ATOM 1708 N N . TRP A 1 215 ? 17.191 -4.493 -9.679 1.00 91.06 215 TRP A N 1
ATOM 1709 C CA . TRP A 1 215 ? 16.386 -5.698 -9.495 1.00 91.06 215 TRP A CA 1
ATOM 1710 C C . TRP A 1 215 ? 14.914 -5.498 -9.895 1.00 91.06 215 TRP A C 1
ATOM 1712 O O . TRP A 1 215 ? 14.369 -6.322 -10.629 1.00 91.06 215 TRP A O 1
ATOM 1722 N N . LEU A 1 216 ? 14.282 -4.391 -9.478 1.00 91.50 216 LEU A N 1
ATOM 1723 C CA . LEU A 1 216 ? 12.917 -4.038 -9.897 1.00 91.50 216 LEU A CA 1
ATOM 1724 C C . LEU A 1 216 ? 12.824 -3.901 -11.422 1.00 91.50 216 LEU A C 1
ATOM 1726 O O . LEU A 1 216 ? 11.926 -4.464 -12.049 1.00 91.50 216 LEU A O 1
ATOM 1730 N N . ARG A 1 217 ? 13.770 -3.172 -12.023 1.00 88.94 217 ARG A N 1
ATOM 1731 C CA . ARG A 1 217 ? 13.849 -2.981 -13.472 1.00 88.94 217 ARG A CA 1
ATOM 1732 C C . ARG A 1 217 ? 13.995 -4.315 -14.198 1.00 88.94 217 ARG A C 1
ATOM 1734 O O . ARG A 1 217 ? 13.257 -4.555 -15.142 1.00 88.94 217 ARG A O 1
ATOM 1741 N N . ASP A 1 218 ? 14.902 -5.178 -13.762 1.00 90.06 218 ASP A N 1
ATOM 1742 C CA . ASP A 1 218 ? 15.210 -6.444 -14.428 1.00 90.06 218 ASP A CA 1
ATOM 1743 C C . ASP A 1 218 ? 14.018 -7.413 -14.347 1.00 90.06 218 ASP A C 1
ATOM 1745 O O . ASP A 1 218 ? 13.717 -8.106 -15.320 1.00 90.06 218 ASP A O 1
ATOM 1749 N N . LYS A 1 219 ? 13.259 -7.397 -13.239 1.00 90.69 219 LYS A N 1
ATOM 1750 C CA . LYS A 1 219 ? 11.982 -8.124 -13.116 1.00 90.69 219 LYS A CA 1
ATOM 1751 C C . LYS A 1 219 ? 10.940 -7.639 -14.116 1.00 90.69 219 LYS A C 1
ATOM 1753 O O . LYS A 1 219 ? 10.331 -8.456 -14.807 1.00 90.69 219 LYS A O 1
ATOM 1758 N N . VAL A 1 220 ? 10.776 -6.323 -14.233 1.00 89.44 220 VAL A N 1
ATOM 1759 C CA . VAL A 1 220 ? 9.861 -5.721 -15.208 1.00 89.44 220 VAL A CA 1
ATOM 1760 C C . VAL A 1 220 ? 10.304 -6.037 -16.638 1.00 89.44 220 VAL A C 1
ATOM 1762 O O . VAL A 1 220 ? 9.507 -6.550 -17.413 1.00 89.44 220 VAL A O 1
ATOM 1765 N N . LEU A 1 221 ? 11.572 -5.812 -16.993 1.00 86.19 221 LEU A N 1
ATOM 1766 C CA . LEU A 1 221 ? 12.093 -6.102 -18.335 1.00 86.19 221 LEU A CA 1
ATOM 1767 C C . LEU A 1 221 ? 11.929 -7.580 -18.705 1.00 86.19 221 LEU A C 1
ATOM 1769 O O . LEU A 1 221 ? 11.483 -7.875 -19.815 1.00 86.19 221 LEU A O 1
ATOM 1773 N N . GLY A 1 222 ? 12.216 -8.492 -17.771 1.00 87.19 222 GLY A N 1
ATOM 1774 C CA . GLY A 1 222 ? 12.024 -9.929 -17.953 1.00 87.19 222 GLY A CA 1
ATOM 1775 C C . GLY A 1 222 ? 10.564 -10.297 -18.221 1.00 87.19 222 GLY A C 1
ATOM 1776 O O . GLY A 1 222 ? 10.278 -10.997 -19.192 1.00 87.19 222 GLY A O 1
ATOM 1777 N N . TYR A 1 223 ? 9.625 -9.761 -17.433 1.00 87.62 223 TYR A N 1
ATOM 1778 C CA . TYR A 1 223 ? 8.186 -9.917 -17.688 1.00 87.62 223 TYR A CA 1
ATOM 1779 C C . TYR A 1 223 ? 7.795 -9.396 -19.082 1.00 87.62 223 TYR A C 1
ATOM 1781 O O . TYR A 1 223 ? 7.001 -10.018 -19.793 1.00 87.62 223 TYR A O 1
ATOM 1789 N N . CYS A 1 224 ? 8.414 -8.297 -19.515 1.00 83.12 224 CYS A N 1
ATOM 1790 C CA . CYS A 1 224 ? 8.178 -7.685 -20.817 1.00 83.12 224 CYS A CA 1
ATOM 1791 C C . CYS A 1 224 ? 8.904 -8.362 -21.987 1.00 83.12 224 CYS A C 1
ATOM 1793 O O . CYS A 1 224 ? 8.727 -7.933 -23.128 1.00 83.12 224 CYS A O 1
ATOM 1795 N N . SER A 1 225 ? 9.711 -9.401 -21.729 1.00 86.06 225 SER A N 1
ATOM 1796 C CA . SER A 1 225 ? 10.598 -10.021 -22.727 1.00 86.06 225 SER A CA 1
ATOM 1797 C C . SER A 1 225 ? 11.492 -8.992 -23.438 1.00 86.06 225 SER A C 1
ATOM 1799 O O . SER A 1 225 ? 11.786 -9.109 -24.628 1.00 86.06 225 SER A O 1
ATOM 1801 N N . LEU A 1 226 ? 11.888 -7.944 -22.713 1.00 79.94 226 LEU A N 1
ATOM 1802 C CA . LEU A 1 226 ? 12.802 -6.916 -23.191 1.00 79.94 226 LEU A CA 1
ATOM 1803 C C . LEU A 1 226 ? 14.233 -7.269 -22.774 1.00 79.94 226 LEU A C 1
ATOM 1805 O O . LEU A 1 226 ? 14.436 -7.790 -21.675 1.00 79.94 226 LEU A O 1
ATOM 1809 N N . PRO A 1 227 ? 15.235 -6.970 -23.617 1.00 77.31 227 PRO A N 1
ATOM 1810 C CA . PRO A 1 227 ? 16.621 -7.242 -23.276 1.00 77.31 227 PRO A CA 1
ATOM 1811 C C . PRO A 1 227 ? 17.047 -6.398 -22.072 1.00 77.31 227 PRO A C 1
ATOM 1813 O O . PRO A 1 227 ? 16.813 -5.187 -22.024 1.00 77.31 227 PRO A O 1
ATOM 1816 N N . ILE A 1 228 ? 17.714 -7.039 -21.116 1.00 73.81 228 ILE A N 1
ATOM 1817 C CA . ILE A 1 228 ? 18.399 -6.354 -20.023 1.00 73.81 228 ILE A CA 1
ATOM 1818 C C . ILE A 1 228 ? 19.682 -5.769 -20.621 1.00 73.81 228 ILE A C 1
ATOM 1820 O O . ILE A 1 228 ? 20.528 -6.498 -21.141 1.00 73.81 228 ILE A O 1
ATOM 1824 N N . VAL A 1 229 ? 19.806 -4.439 -20.624 1.00 60.09 229 VAL A N 1
ATOM 1825 C CA . VAL A 1 229 ? 20.961 -3.749 -21.219 1.00 60.09 229 VAL A CA 1
ATOM 1826 C C . VAL A 1 229 ? 22.228 -4.161 -20.457 1.00 60.09 229 VAL A C 1
ATOM 1828 O O . VAL A 1 229 ? 22.448 -3.716 -19.334 1.00 60.09 229 VAL A O 1
ATOM 1831 N N . GLY A 1 230 ? 23.025 -5.050 -21.061 1.00 57.41 230 GLY A N 1
ATOM 1832 C CA . GLY A 1 230 ? 24.197 -5.693 -20.450 1.00 57.41 230 GLY A CA 1
ATOM 1833 C C . GLY A 1 230 ? 24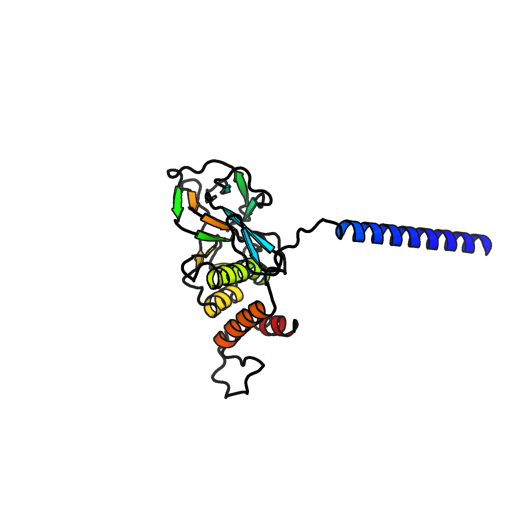.434 -7.137 -20.919 1.00 57.41 230 GLY A C 1
ATOM 1834 O O . GLY A 1 230 ? 25.574 -7.596 -20.902 1.00 57.41 230 GLY A O 1
ATOM 1835 N N . GLU A 1 231 ? 23.402 -7.826 -21.420 1.00 43.81 231 GLU A N 1
ATOM 1836 C CA . GLU A 1 231 ? 23.519 -9.156 -22.039 1.00 43.81 231 GLU A CA 1
ATOM 1837 C C . GLU A 1 231 ? 23.389 -9.072 -23.571 1.00 43.81 231 GLU A C 1
ATOM 1839 O O . GLU A 1 231 ? 22.579 -8.314 -24.110 1.00 43.81 231 GLU A O 1
ATOM 1844 N N . ARG A 1 232 ? 24.234 -9.820 -24.299 1.00 36.31 232 ARG A N 1
ATOM 1845 C CA . ARG A 1 232 ? 24.238 -9.837 -25.773 1.00 36.31 232 ARG A CA 1
ATOM 1846 C C . ARG A 1 232 ? 22.872 -10.281 -26.300 1.00 36.31 232 ARG A C 1
ATOM 1848 O O . ARG A 1 232 ? 22.326 -11.287 -25.864 1.00 36.31 232 ARG A O 1
ATOM 1855 N N . ILE A 1 233 ? 22.368 -9.534 -27.278 1.00 41.88 233 ILE A N 1
ATOM 1856 C CA . ILE A 1 233 ? 21.049 -9.700 -27.893 1.00 41.88 233 ILE A CA 1
ATOM 1857 C C . ILE A 1 233 ? 20.923 -11.095 -28.528 1.00 41.88 233 ILE A C 1
ATOM 1859 O O . ILE A 1 233 ? 21.535 -11.372 -29.559 1.00 41.88 233 ILE A O 1
ATOM 1863 N N . GLY A 1 234 ? 20.101 -11.951 -27.920 1.00 36.72 234 GLY A N 1
ATOM 1864 C CA . GLY A 1 234 ? 19.476 -13.110 -28.556 1.00 36.72 234 GLY A CA 1
ATOM 1865 C C . GLY A 1 234 ? 18.065 -12.745 -29.030 1.00 36.72 234 GLY A C 1
ATOM 1866 O O . GLY A 1 234 ? 17.369 -11.982 -28.370 1.00 36.72 234 GLY A O 1
ATOM 1867 N N . ASN A 1 235 ? 17.698 -13.254 -30.206 1.00 39.97 235 ASN A N 1
ATOM 1868 C CA . ASN A 1 235 ? 16.514 -12.958 -31.026 1.00 39.97 235 ASN A CA 1
ATOM 1869 C C . ASN A 1 235 ? 15.235 -12.470 -30.289 1.00 39.97 235 ASN A C 1
ATOM 1871 O O . ASN A 1 235 ? 14.769 -13.147 -29.371 1.00 39.97 235 ASN A O 1
ATOM 1875 N N . PRO A 1 236 ? 14.586 -11.372 -30.737 1.00 45.66 236 PRO A N 1
ATOM 1876 C CA . PRO A 1 236 ? 13.347 -10.886 -30.140 1.00 45.66 236 PRO A CA 1
ATOM 1877 C C . PRO A 1 236 ? 12.166 -11.783 -30.538 1.00 45.66 236 PRO A C 1
ATOM 1879 O O . PRO A 1 236 ? 11.594 -11.653 -31.620 1.00 45.66 236 PRO A O 1
ATOM 1882 N N . GLY A 1 237 ? 11.788 -12.690 -29.638 1.00 42.19 237 GLY A N 1
ATOM 1883 C CA . GLY A 1 237 ? 10.475 -13.329 -29.656 1.00 42.19 237 GLY A CA 1
ATOM 1884 C C . GLY A 1 237 ? 9.359 -12.292 -29.476 1.00 42.19 237 GLY A C 1
ATOM 1885 O O . GLY A 1 237 ? 9.551 -11.248 -28.857 1.00 42.19 237 GLY A O 1
ATOM 1886 N N . THR A 1 238 ? 8.202 -12.576 -30.072 1.00 40.88 238 THR A N 1
ATOM 1887 C CA . THR A 1 238 ? 6.970 -11.768 -30.127 1.00 40.88 238 THR A CA 1
ATOM 1888 C C . THR A 1 238 ? 6.760 -10.797 -28.956 1.00 40.88 238 THR A C 1
ATOM 1890 O O . THR A 1 238 ? 6.516 -11.209 -27.823 1.00 40.88 238 THR A O 1
ATOM 1893 N N . LYS A 1 239 ? 6.785 -9.490 -29.261 1.00 45.53 239 LYS A N 1
ATOM 1894 C CA . LYS A 1 239 ? 6.475 -8.395 -28.329 1.00 45.53 239 LYS A CA 1
ATOM 1895 C C . LYS A 1 239 ? 5.056 -8.555 -27.776 1.00 45.53 239 LYS A C 1
ATOM 1897 O O . LYS A 1 239 ? 4.092 -8.432 -28.529 1.00 45.53 239 LYS A O 1
ATOM 1902 N N . LYS A 1 240 ? 4.908 -8.748 -26.463 1.00 42.31 240 LYS A N 1
ATOM 1903 C CA . LYS A 1 240 ? 3.617 -8.544 -25.791 1.00 42.31 240 LYS A CA 1
ATOM 1904 C C . LYS A 1 240 ? 3.295 -7.045 -25.814 1.00 42.31 240 LYS A C 1
ATOM 1906 O O . LYS A 1 240 ? 4.015 -6.235 -25.238 1.00 42.31 240 LYS A O 1
ATOM 1911 N N . SER A 1 241 ? 2.209 -6.663 -26.479 1.00 44.28 241 SER A N 1
ATOM 1912 C CA . SER A 1 241 ? 1.767 -5.272 -26.686 1.00 44.28 241 SER A CA 1
ATOM 1913 C C . SER A 1 241 ? 1.194 -4.578 -25.436 1.00 44.28 241 SER A C 1
ATOM 1915 O O . SER A 1 241 ? 0.509 -3.570 -25.558 1.00 44.28 241 SER A O 1
ATOM 1917 N N . SER A 1 242 ? 1.452 -5.101 -24.233 1.00 50.72 242 SER A N 1
ATOM 1918 C CA . SER A 1 242 ? 0.711 -4.776 -22.999 1.00 50.72 242 SER A CA 1
ATOM 1919 C C . SER A 1 242 ? 1.610 -4.454 -21.800 1.00 50.72 242 SER A C 1
ATOM 1921 O O . SER A 1 242 ? 1.171 -4.435 -20.653 1.00 50.72 242 SER A O 1
ATOM 1923 N N . CYS A 1 243 ? 2.901 -4.272 -22.023 1.00 56.69 243 CYS A N 1
ATOM 1924 C CA . CYS A 1 243 ? 3.883 -4.596 -20.998 1.00 56.69 243 CYS A CA 1
ATOM 1925 C C . CYS A 1 243 ? 4.209 -3.452 -20.026 1.00 56.69 243 CYS A C 1
ATOM 1927 O O . CYS A 1 243 ? 5.367 -3.259 -19.695 1.00 56.69 243 CYS A O 1
ATOM 1929 N N . ILE A 1 244 ? 3.183 -2.749 -19.529 1.00 54.97 244 ILE A N 1
ATOM 1930 C CA . ILE A 1 244 ? 3.249 -1.553 -18.668 1.00 54.97 244 ILE A CA 1
ATOM 1931 C C . ILE A 1 244 ? 3.485 -0.300 -19.520 1.00 54.97 244 ILE A C 1
ATOM 1933 O O . ILE A 1 244 ? 4.461 -0.217 -20.259 1.00 54.97 244 ILE A O 1
ATOM 1937 N N . GLY A 1 245 ? 2.538 0.648 -19.460 1.00 45.66 245 GLY A N 1
ATOM 1938 C CA . GLY A 1 245 ? 2.398 1.791 -20.374 1.00 45.66 245 GLY A CA 1
ATOM 1939 C C . GLY A 1 245 ? 3.719 2.360 -20.908 1.00 45.66 245 GLY A C 1
ATOM 1940 O O . GLY A 1 245 ? 4.643 2.647 -20.146 1.00 45.66 245 GLY A O 1
ATOM 1941 N N . SER A 1 246 ? 3.773 2.550 -22.228 1.00 42.59 246 SER A N 1
ATOM 1942 C CA . SER A 1 246 ? 4.928 2.886 -23.087 1.00 42.59 246 SER A CA 1
ATOM 1943 C C . SER A 1 246 ? 5.827 4.060 -22.651 1.00 42.59 246 SER A C 1
ATOM 1945 O O . SER A 1 246 ? 6.849 4.314 -23.283 1.00 42.59 246 SER A O 1
ATOM 1947 N N . GLN A 1 247 ? 5.499 4.760 -21.567 1.00 42.69 247 GLN A N 1
ATOM 1948 C CA . GLN A 1 247 ? 6.232 5.908 -21.035 1.00 42.69 247 GLN A CA 1
ATOM 1949 C C . GLN A 1 247 ? 7.247 5.558 -19.927 1.00 42.69 247 GLN A C 1
ATOM 1951 O O . GLN A 1 247 ? 8.169 6.339 -19.699 1.00 42.69 247 GLN A O 1
ATOM 1956 N N . TRP A 1 248 ? 7.153 4.399 -19.256 1.00 45.59 248 TRP A N 1
ATOM 1957 C CA . TRP A 1 248 ? 7.984 4.125 -18.065 1.00 45.59 248 TRP A CA 1
ATOM 1958 C C . TRP A 1 248 ? 9.297 3.369 -18.312 1.00 45.59 248 TRP A C 1
ATOM 1960 O O . TRP A 1 248 ? 10.253 3.586 -17.565 1.00 45.59 248 TRP A O 1
ATOM 1970 N N . ALA A 1 249 ? 9.426 2.594 -19.397 1.00 39.94 249 ALA A N 1
ATOM 1971 C CA . ALA A 1 249 ? 10.735 2.061 -19.807 1.00 39.94 249 ALA A CA 1
ATOM 1972 C C . ALA A 1 249 ? 11.765 3.195 -20.024 1.00 39.94 249 ALA A C 1
ATOM 1974 O O . ALA A 1 249 ? 12.949 3.044 -19.729 1.00 39.94 249 ALA A O 1
ATOM 1975 N N . ALA A 1 250 ? 11.296 4.376 -20.448 1.00 36.84 250 ALA A N 1
ATOM 1976 C CA . ALA A 1 250 ? 12.116 5.574 -20.607 1.00 36.84 250 ALA A CA 1
ATOM 1977 C C . ALA A 1 250 ? 12.451 6.286 -19.278 1.00 36.84 250 ALA A C 1
ATOM 1979 O O . ALA A 1 250 ? 13.501 6.922 -19.183 1.00 36.84 250 ALA A O 1
ATOM 1980 N N . ALA A 1 251 ? 11.600 6.177 -18.250 1.00 40.06 251 ALA A N 1
ATOM 1981 C CA . ALA A 1 251 ? 11.819 6.811 -16.946 1.00 40.06 251 ALA A CA 1
ATOM 1982 C C . ALA A 1 251 ? 12.911 6.095 -16.127 1.00 40.06 251 ALA A C 1
ATOM 1984 O O . ALA A 1 251 ? 13.744 6.756 -15.510 1.00 40.06 251 ALA A O 1
ATOM 1985 N N . PHE A 1 252 ? 12.986 4.761 -16.204 1.00 39.47 252 PHE A N 1
ATOM 1986 C CA . PHE A 1 252 ? 14.050 3.980 -15.551 1.00 39.47 252 PHE A CA 1
ATOM 1987 C C . PHE A 1 252 ? 15.398 4.019 -16.290 1.00 39.47 252 PHE A C 1
ATOM 1989 O O . PHE A 1 252 ? 16.430 3.727 -15.692 1.00 39.47 252 PHE A O 1
ATOM 1996 N N . SER A 1 253 ? 15.416 4.409 -17.569 1.00 36.62 253 SER A N 1
ATOM 1997 C CA . SER A 1 253 ? 16.650 4.548 -18.355 1.00 36.62 253 SER A CA 1
ATOM 1998 C C . SER A 1 253 ? 17.401 5.863 -18.100 1.00 36.62 253 SER A C 1
ATOM 2000 O O . SER A 1 253 ? 18.550 5.979 -18.516 1.00 36.62 253 SER A O 1
ATOM 2002 N N . LYS A 1 254 ? 16.777 6.865 -17.461 1.00 33.81 254 LYS A N 1
ATOM 2003 C CA . LYS A 1 254 ? 17.357 8.213 -17.278 1.00 33.81 254 LYS A CA 1
ATOM 2004 C C . LYS A 1 254 ? 17.949 8.482 -15.887 1.00 33.81 254 LYS A C 1
ATOM 2006 O O . LYS A 1 254 ? 18.368 9.605 -15.631 1.00 33.81 254 LYS A O 1
ATOM 2011 N N . GLN A 1 255 ? 17.997 7.484 -15.004 1.00 34.28 255 GLN A N 1
ATOM 2012 C CA . GLN A 1 255 ? 18.665 7.570 -13.693 1.00 34.28 255 GLN A CA 1
ATOM 2013 C C . GLN A 1 255 ? 19.808 6.548 -13.557 1.00 34.28 255 GLN A C 1
ATOM 2015 O O . GLN A 1 255 ? 19.957 5.907 -12.516 1.00 34.28 255 GLN A O 1
ATOM 2020 N N . GLY A 1 256 ? 20.575 6.372 -14.638 1.00 34.75 256 GLY A N 1
ATOM 2021 C CA . GLY A 1 256 ? 21.912 5.774 -14.596 1.00 34.75 256 GLY A CA 1
ATOM 2022 C C . GLY A 1 256 ? 22.958 6.825 -14.266 1.00 34.75 256 GLY A C 1
ATOM 2023 O O . GLY A 1 256 ? 22.797 7.962 -14.767 1.00 34.75 256 GLY A O 1
#

Secondary structure (DSSP, 8-state):
-HHHHHHHHHHHHHHHHHHHHHHHHHHHHHHTS------SS-EE-SSEEEETTEEEEEETT-EEE-SS-EEESSS--TT--SEEE-SSSS-EEEEEE-PPPTTSEEEEEEEEEEE--TTPPTTS--HHHHHHHHHHHHHHHHHTSTT---EEE-S-GGGS-HHHHHHHHHTT-GGGEEE-PPPPTTSPEEEEEEEEEE-PPP-TT----HHHHHHHHHHHHHHTTPPPTTS---------TTSS-TTHHHHHTT--

pLDDT: mean 78.05, std 18.14, range [33.81, 96.38]

Sequence (256 aa):
MRRVIAAFLLVWVSLSLLFVSNLNRHLQRQSKSPRSPVPRSLSLDGRAFCSGGTCFHRLSRGICISASEVRVCDDRPTGLPRILRFEGERVTLPVVSGECSRASGRWITGTSMLADQRFLPYHKPNPHHEAEKLIPATLLAHHHLKNSTMLYWFASPADVSDWAKGFLQAMAMEDKVEYLQLPQQHHESICFQDAILFSPPTDVRYVPSYHHNSWLRDKVLGYCSLPIVGERIGNPGTKKSSCIGSQWAAAFSKQG

Radius of gyration: 23.7 Å; chains: 1; bounding box: 48×80×54 Å